Protein AF-A0A5J6YYF5-F1 (afdb_monomer)

Radius of gyration: 32.44 Å; Cα contacts (8 Å, |Δi|>4): 421; chains: 1; bounding box: 69×43×94 Å

Sequence (297 aa):
MDTYSILPNVPNTDYCAGSKLDLTLMYLPGTCFYLGTTKLFCVEGDQETLNPLAPRPIAFRYDEAVKRVGAATLTAEKDYQADYQKDILEAIKPTAKFFPLLWDTLLTGALVAPTQTLKPDLLTLAQKGKDAGTRLGGVFAATAPVYYAQGLTGNAVTLPLRVHTLPALTDVLANPNPPGVWKLEEFKRTFPQQPSPLYERFGYTNLFTAWTRPTVKLLPEAVAAKPLRQMIYMATGNTVSIQIPPVVVPLPAPVLIKEFALGLPYAGLQTHFTWQSVPEGYEVPRVSGVPLIDYPF

pLDDT: mean 71.25, std 13.44, range [36.09, 92.5]

Foldseek 3Di:
DADDDLDDPDPPCPVCPPPDDDPPPFFAFKWFADDVPHTDDIRAPDFAFPDPVFGHTNDGPLVVLVVVLVVVLVVCQVPCVVVVVVVVCVVQPDDPQWDWQDFPCVAPFKTKTFHADLDADPVVQLVVQCVLLVVVDDPSNPCSSVQLCVLVPDDSPDALADPRADVPGPDCPPPPRDPPVVSSLVSLVPDDFADHSSNSSVRWTKMKIKYKDWDKDFDDDDPVCLVSAFSKDWPDDDPPPVPPPPMDGDPGGIGTSVVASRHDIDTHMDMDMHITIGHPPDDDPRDDGDRPDDDDD

Solvent-accessible surface area (backbone atoms only — not comparable to full-atom values): 18002 Å² total; per-residue (Å²): 139,87,76,86,62,99,57,82,91,61,59,75,76,62,62,66,52,96,60,72,92,75,84,72,85,49,71,39,78,19,37,35,39,42,60,88,90,44,76,74,53,67,55,53,37,85,53,71,46,78,30,88,80,25,55,24,29,57,41,67,46,57,68,60,52,54,49,51,54,52,51,52,50,53,49,49,48,64,61,48,47,56,54,51,51,50,53,49,51,62,72,67,48,71,49,102,89,41,64,57,52,57,37,77,30,52,88,80,24,36,32,39,22,80,51,86,60,83,73,55,57,63,68,62,50,52,47,52,15,45,52,48,2,66,74,67,34,77,77,32,48,72,44,30,37,56,62,64,46,60,70,69,81,50,65,86,88,65,68,61,70,48,84,80,51,57,94,95,41,98,55,83,77,52,84,78,60,67,90,60,57,63,59,61,59,53,54,56,72,72,58,72,78,47,68,44,53,53,46,24,62,74,34,24,48,33,29,38,36,36,36,63,42,82,43,79,42,62,65,90,68,60,79,86,51,55,81,80,50,45,45,57,50,72,51,76,68,75,91,69,72,61,84,52,90,53,55,54,69,55,74,64,42,33,29,70,42,71,95,27,56,92,34,63,74,42,72,46,78,42,77,47,73,49,62,36,30,40,54,74,94,55,83,57,85,72,54,69,83,54,63,74,62,83,76,87,125

Mean predicted aligned error: 14.87 Å

Nearest PDB structures (foldseek):
  6ekk-assembly1_A  TM=1.611E-01  e=8.134E+00  Homo sapiens

Secondary structure (DSSP, 8-state):
-----SS--S-TTTTTTTPPP-----EE--EEEEETTEEEEEE--S---S-TTSPPPSEE-HHHHHHHHHHHHHHHHHHHHHHHHHHHHHHT--BTTB--B-BTTTTTS-EEEE---S---HHHHHHHHHHHHHHH-TTHHHHHHHHHHGGGGS-TTS-S----PPTT-S-SSSSSPPTTHHHHHHHHTTS-SS--HHHHTTTEEEEEEEEEEEEEEEPP--GGGGGGG--EEEE--------STTEE--S-EEEE-GGGTT-PEEEEEEEEEEEEEEETTSPPTT--S-BSS----

Structure (mmCIF, N/CA/C/O backbone):
data_AF-A0A5J6YYF5-F1
#
_entry.id   AF-A0A5J6YYF5-F1
#
loop_
_atom_site.group_PDB
_atom_site.id
_atom_site.type_symbol
_atom_site.label_atom_id
_atom_site.label_alt_id
_atom_site.label_comp_id
_atom_site.label_asym_id
_atom_site.label_entity_id
_atom_site.label_seq_id
_atom_site.pdbx_PDB_ins_code
_atom_site.Cartn_x
_atom_site.Cartn_y
_atom_site.Cartn_z
_atom_site.occupancy
_atom_site.B_iso_or_equiv
_atom_site.auth_seq_id
_atom_site.auth_comp_id
_atom_site.auth_asym_id
_atom_site.auth_atom_id
_atom_site.pdbx_PDB_model_num
ATOM 1 N N . MET A 1 1 ? 7.732 9.252 2.682 1.00 44.19 1 MET A N 1
ATOM 2 C CA . MET A 1 1 ? 8.339 9.081 1.343 1.00 44.19 1 MET A CA 1
ATOM 3 C C . MET A 1 1 ? 7.520 9.853 0.298 1.00 44.19 1 MET A C 1
ATOM 5 O O . MET A 1 1 ? 7.421 9.423 -0.844 1.00 44.19 1 MET A O 1
ATOM 9 N N . ASP A 1 2 ? 6.942 11.009 0.660 1.00 43.53 2 ASP A N 1
ATOM 10 C CA . ASP A 1 2 ? 5.734 11.501 -0.035 1.00 43.53 2 ASP A CA 1
ATOM 11 C C . ASP A 1 2 ? 6.011 12.704 -0.950 1.00 43.53 2 ASP A C 1
ATOM 13 O O . ASP A 1 2 ? 5.099 13.284 -1.536 1.00 43.53 2 ASP A O 1
ATOM 17 N N . THR A 1 3 ? 7.280 13.088 -1.094 1.00 50.88 3 THR A N 1
ATOM 18 C CA . THR A 1 3 ? 7.719 14.101 -2.053 1.00 50.88 3 THR A CA 1
ATOM 19 C C . THR A 1 3 ? 8.245 13.423 -3.311 1.00 50.88 3 THR A C 1
ATOM 21 O O . THR A 1 3 ? 9.308 12.800 -3.327 1.00 50.88 3 THR A O 1
ATOM 24 N N . TYR A 1 4 ? 7.474 13.555 -4.386 1.00 53.22 4 TYR A N 1
ATOM 25 C CA . TYR A 1 4 ? 7.827 13.064 -5.710 1.00 53.22 4 TYR A CA 1
ATOM 26 C C . TYR A 1 4 ? 8.584 14.154 -6.475 1.00 53.22 4 TYR A C 1
ATOM 28 O O . TYR A 1 4 ? 8.076 15.260 -6.645 1.00 53.22 4 TYR A O 1
ATOM 36 N N . SER A 1 5 ? 9.801 13.847 -6.921 1.00 54.03 5 SER A N 1
ATOM 37 C CA . SER A 1 5 ? 10.649 14.749 -7.706 1.00 54.03 5 SER A CA 1
ATOM 38 C C . SER A 1 5 ? 11.054 14.080 -9.025 1.00 54.03 5 SER A C 1
ATOM 40 O O . SER A 1 5 ? 10.927 12.863 -9.163 1.00 54.03 5 SER A O 1
ATOM 42 N N . ILE A 1 6 ? 11.533 14.872 -9.992 1.00 54.81 6 ILE A N 1
ATOM 43 C CA . ILE A 1 6 ? 12.101 14.362 -11.256 1.00 54.81 6 ILE A CA 1
ATOM 44 C C . ILE A 1 6 ? 13.338 13.492 -10.979 1.00 54.81 6 ILE A C 1
ATOM 46 O O . ILE A 1 6 ? 13.620 12.555 -11.720 1.00 54.81 6 ILE A O 1
ATOM 50 N N . LEU A 1 7 ? 14.060 13.783 -9.894 1.00 57.09 7 LEU A N 1
ATOM 51 C CA . LEU A 1 7 ? 15.169 12.969 -9.424 1.00 57.09 7 LEU A CA 1
ATOM 52 C C . LEU A 1 7 ? 14.677 11.900 -8.432 1.00 57.09 7 LEU A C 1
ATOM 54 O O . LEU A 1 7 ? 13.783 12.177 -7.619 1.00 57.09 7 LEU A O 1
ATOM 58 N N . PRO A 1 8 ? 15.261 10.689 -8.463 1.00 58.59 8 PRO A N 1
ATOM 59 C CA . PRO A 1 8 ? 14.970 9.659 -7.476 1.00 58.59 8 PRO A CA 1
ATOM 60 C C . PRO A 1 8 ? 15.257 10.179 -6.061 1.00 58.59 8 PRO A C 1
ATOM 62 O O . PRO A 1 8 ? 16.379 10.575 -5.763 1.00 58.59 8 PRO A O 1
ATOM 65 N N . ASN A 1 9 ? 14.260 10.140 -5.175 1.00 64.56 9 ASN A N 1
ATOM 66 C CA . ASN A 1 9 ? 14.443 10.379 -3.737 1.00 64.56 9 ASN A CA 1
ATOM 67 C C . ASN A 1 9 ? 14.830 9.066 -3.036 1.00 64.56 9 ASN A C 1
ATOM 69 O O . ASN A 1 9 ? 14.135 8.606 -2.132 1.00 64.56 9 ASN A O 1
ATOM 73 N N . VAL A 1 10 ? 15.908 8.435 -3.502 1.00 67.31 10 VAL A N 1
ATOM 74 C CA . VAL A 1 10 ? 16.504 7.248 -2.873 1.00 67.31 10 VAL A CA 1
ATOM 75 C C . VAL A 1 10 ? 17.966 7.534 -2.541 1.00 67.31 10 VAL A C 1
ATOM 77 O O . VAL A 1 10 ? 18.588 8.357 -3.220 1.00 67.31 10 VAL A O 1
ATOM 80 N N . PRO A 1 11 ? 18.534 6.895 -1.506 1.00 71.81 11 PRO A N 1
ATOM 81 C CA . PRO A 1 11 ? 19.967 6.960 -1.257 1.00 71.81 11 PRO A CA 1
ATOM 82 C C . PRO A 1 11 ? 20.767 6.616 -2.522 1.00 71.81 11 PRO A C 1
ATOM 84 O O . PRO A 1 11 ? 20.401 5.714 -3.272 1.00 71.81 11 PRO A O 1
ATOM 87 N N . ASN A 1 12 ? 21.896 7.292 -2.752 1.00 69.75 12 ASN A N 1
ATOM 88 C CA . ASN A 1 12 ? 22.761 6.988 -3.903 1.00 69.75 12 ASN A CA 1
ATOM 89 C C . ASN A 1 12 ? 23.268 5.536 -3.900 1.00 69.75 12 ASN A C 1
ATOM 91 O O . ASN A 1 12 ? 23.581 5.005 -4.957 1.00 69.75 12 ASN A O 1
ATOM 95 N N . THR A 1 13 ? 23.356 4.907 -2.725 1.00 74.44 13 THR A N 1
ATOM 96 C CA . THR A 1 13 ? 23.705 3.487 -2.570 1.00 74.44 13 THR A CA 1
ATOM 97 C C . THR A 1 13 ? 22.668 2.555 -3.175 1.00 74.44 13 THR A C 1
ATOM 99 O O . THR A 1 13 ? 23.028 1.476 -3.632 1.00 74.44 13 THR A O 1
ATOM 102 N N . ASP A 1 14 ? 21.410 2.984 -3.191 1.00 71.31 14 ASP A N 1
ATOM 103 C CA . ASP A 1 14 ? 20.263 2.218 -3.675 1.00 71.31 14 ASP A CA 1
ATOM 104 C C . ASP A 1 14 ? 20.055 2.459 -5.173 1.00 71.31 14 ASP A C 1
ATOM 106 O O . ASP A 1 14 ? 19.519 1.623 -5.904 1.00 71.31 14 ASP A O 1
ATOM 110 N N . TYR A 1 15 ? 20.524 3.610 -5.661 1.00 71.00 15 TYR A N 1
ATOM 111 C CA . TYR A 1 15 ? 20.482 3.952 -7.069 1.00 71.00 15 TYR A CA 1
ATOM 112 C C . TYR A 1 15 ? 21.357 2.991 -7.885 1.00 71.00 15 TYR A C 1
ATOM 114 O O . TYR A 1 15 ? 22.584 3.025 -7.821 1.00 71.00 15 TYR A O 1
ATOM 122 N N . CYS A 1 16 ? 20.709 2.139 -8.686 1.00 70.19 16 CYS A N 1
ATOM 123 C CA . CYS A 1 16 ? 21.351 1.061 -9.449 1.00 70.19 16 CYS A CA 1
ATOM 124 C C . CYS A 1 16 ? 22.069 0.009 -8.575 1.00 70.19 16 CYS A C 1
ATOM 126 O O . CYS A 1 16 ? 22.962 -0.688 -9.068 1.00 70.19 16 CYS A O 1
ATOM 128 N N . ALA A 1 17 ? 21.678 -0.144 -7.303 1.00 70.44 17 ALA A N 1
ATOM 129 C CA . ALA A 1 17 ? 22.224 -1.171 -6.417 1.00 70.44 17 ALA A CA 1
ATOM 130 C C . ALA A 1 17 ? 22.149 -2.566 -7.059 1.00 70.44 17 ALA A C 1
ATOM 132 O O . ALA A 1 17 ? 21.140 -2.941 -7.657 1.00 70.44 17 ALA A O 1
ATOM 133 N N . GLY A 1 18 ? 23.252 -3.319 -7.002 1.00 68.44 18 GLY A N 1
ATOM 134 C CA . GLY A 1 18 ? 23.341 -4.677 -7.557 1.00 68.44 18 GLY A CA 1
ATOM 135 C C . GLY A 1 18 ? 23.222 -4.784 -9.087 1.00 68.44 18 GLY A C 1
ATOM 136 O O . GLY A 1 18 ? 23.365 -5.880 -9.633 1.00 68.44 18 GLY A O 1
ATOM 137 N N . SER A 1 19 ? 23.007 -3.674 -9.800 1.00 70.06 19 SER A N 1
ATOM 138 C CA . SER A 1 19 ? 22.828 -3.669 -11.251 1.00 70.06 19 SER A CA 1
ATOM 139 C C . SER A 1 19 ? 24.182 -3.616 -11.952 1.00 70.06 19 SER A C 1
ATOM 141 O O . SER A 1 19 ? 24.967 -2.686 -11.771 1.00 70.06 19 SER A O 1
ATOM 143 N N . LYS A 1 20 ? 24.471 -4.622 -12.780 1.00 75.88 20 LYS A N 1
ATOM 144 C CA . LYS A 1 20 ? 25.635 -4.592 -13.673 1.00 75.88 20 LYS A CA 1
ATOM 145 C C . LYS A 1 20 ? 25.300 -3.767 -14.909 1.00 75.88 20 LYS A C 1
ATOM 147 O O . LYS A 1 20 ? 24.168 -3.801 -15.387 1.00 75.88 20 LYS A O 1
ATOM 152 N N . LEU A 1 21 ? 26.296 -3.061 -15.442 1.00 75.44 21 LEU A N 1
ATOM 153 C CA . LEU A 1 21 ? 26.154 -2.377 -16.722 1.00 75.44 21 LEU A CA 1
ATOM 154 C C . LEU A 1 21 ? 25.787 -3.403 -17.804 1.00 75.44 21 LEU A C 1
ATOM 156 O O . LEU A 1 21 ? 26.548 -4.336 -18.059 1.00 75.44 21 LEU A O 1
ATOM 160 N N . ASP A 1 22 ? 24.629 -3.219 -18.431 1.00 75.62 22 ASP A N 1
ATOM 161 C CA . ASP A 1 22 ? 24.161 -4.049 -19.537 1.00 75.62 22 ASP A CA 1
ATOM 162 C C . ASP A 1 22 ? 24.304 -3.276 -20.853 1.00 75.62 22 ASP A C 1
ATOM 164 O O . ASP A 1 22 ? 23.577 -2.315 -21.119 1.00 75.62 22 ASP A O 1
ATOM 168 N N . LEU A 1 23 ? 25.259 -3.720 -21.672 1.00 81.75 23 LEU A N 1
ATOM 169 C CA . LEU A 1 23 ? 25.605 -3.130 -22.966 1.00 81.75 23 LEU A CA 1
ATOM 170 C C . LEU A 1 23 ? 24.716 -3.616 -24.119 1.00 81.75 23 LEU A C 1
ATOM 172 O O . LEU A 1 23 ? 25.033 -3.363 -25.282 1.00 81.75 23 LEU A O 1
ATOM 176 N N . THR A 1 24 ? 23.616 -4.318 -23.837 1.00 84.44 24 THR A N 1
ATOM 177 C CA . THR A 1 24 ? 22.665 -4.715 -24.878 1.00 84.44 24 THR A CA 1
ATOM 178 C C . THR A 1 24 ? 22.192 -3.483 -25.646 1.00 84.44 24 THR A C 1
ATOM 180 O O . THR A 1 24 ? 21.682 -2.522 -25.065 1.00 84.44 24 THR A O 1
ATOM 183 N N . LEU A 1 25 ? 22.359 -3.517 -26.971 1.00 83.81 25 LEU A N 1
ATOM 184 C CA . LEU A 1 25 ? 21.897 -2.461 -27.864 1.00 83.81 25 LEU A CA 1
ATOM 185 C C . LEU A 1 25 ? 20.364 -2.439 -27.869 1.00 83.81 25 LEU A C 1
ATOM 187 O O . LEU A 1 25 ? 19.715 -3.242 -28.538 1.00 83.81 25 LEU A O 1
ATOM 191 N N . MET A 1 26 ? 19.798 -1.515 -27.098 1.00 87.38 26 MET A N 1
ATOM 192 C CA . MET A 1 26 ? 18.351 -1.390 -26.923 1.00 87.38 26 MET A CA 1
ATOM 193 C C . MET A 1 26 ? 17.669 -0.662 -28.077 1.00 87.38 26 MET A C 1
ATOM 195 O O . MET A 1 26 ? 16.501 -0.921 -28.356 1.00 87.38 26 MET A O 1
ATOM 199 N N . TYR A 1 27 ? 18.378 0.266 -28.716 1.00 85.56 27 TYR A N 1
ATOM 200 C CA . TYR A 1 27 ? 17.784 1.287 -29.567 1.00 85.56 27 TYR A CA 1
ATOM 201 C C . TYR A 1 27 ? 18.697 1.597 -30.751 1.00 85.56 27 TYR A C 1
ATOM 203 O O . TYR A 1 27 ? 19.857 1.969 -30.567 1.00 85.56 27 TYR A O 1
ATOM 211 N N . LEU A 1 28 ? 18.156 1.463 -31.961 1.00 85.69 28 LEU A N 1
ATOM 212 C CA . LEU A 1 28 ? 18.763 1.938 -33.196 1.00 85.69 28 LEU A CA 1
ATOM 213 C C . LEU A 1 28 ? 17.952 3.149 -33.688 1.00 85.69 28 LEU A C 1
ATOM 215 O O . LEU A 1 28 ? 16.785 2.973 -34.053 1.00 85.69 28 LEU A O 1
ATOM 219 N N . PRO A 1 29 ? 18.524 4.370 -33.682 1.00 82.19 29 PRO A N 1
ATOM 220 C CA . PRO A 1 29 ? 17.787 5.573 -34.044 1.00 82.19 29 PRO A CA 1
ATOM 221 C C . PRO A 1 29 ? 17.246 5.503 -35.470 1.00 82.19 29 PRO A C 1
ATOM 223 O O . PRO A 1 29 ? 17.941 5.080 -36.392 1.00 82.19 29 PRO A O 1
ATOM 226 N N . GLY A 1 30 ? 16.015 5.982 -35.637 1.00 81.62 30 GLY A N 1
ATOM 227 C CA . GLY A 1 30 ? 15.511 6.411 -36.932 1.00 81.62 30 GLY A CA 1
ATOM 228 C C . GLY A 1 30 ? 16.181 7.707 -37.360 1.00 81.62 30 GLY A C 1
ATOM 229 O O . GLY A 1 30 ? 16.786 8.418 -36.552 1.00 81.62 30 GLY A O 1
ATOM 230 N N . THR A 1 31 ? 16.062 8.034 -38.639 1.00 82.00 31 THR A N 1
ATOM 231 C CA . THR A 1 31 ? 16.622 9.272 -39.171 1.00 82.00 31 THR A CA 1
ATOM 232 C C . THR A 1 31 ? 15.766 9.850 -40.283 1.00 82.00 31 THR A C 1
ATOM 234 O O . THR A 1 31 ? 15.097 9.115 -41.004 1.00 82.00 31 THR A O 1
ATOM 237 N N . CYS A 1 32 ? 15.788 11.169 -40.440 1.00 80.19 32 CYS A N 1
ATOM 238 C CA . CYS A 1 32 ? 15.110 11.852 -41.532 1.00 80.19 32 CYS A CA 1
ATOM 239 C C . CYS A 1 32 ? 16.106 12.672 -42.351 1.00 80.19 32 CYS A C 1
ATOM 241 O O . CYS A 1 32 ? 17.018 13.307 -41.812 1.00 80.19 32 CYS A O 1
ATOM 243 N N . PHE A 1 33 ? 15.893 12.671 -43.663 1.00 80.31 33 PHE A N 1
ATOM 244 C CA . PHE A 1 33 ? 16.664 13.432 -44.633 1.00 80.31 33 PHE A CA 1
ATOM 245 C C . PHE A 1 33 ? 15.909 14.703 -45.000 1.00 80.31 33 PHE A C 1
ATOM 247 O O . PHE A 1 33 ? 14.714 14.667 -45.315 1.00 80.31 33 PHE A O 1
ATOM 254 N N . TYR A 1 34 ? 16.620 15.824 -44.974 1.00 78.50 34 TYR A N 1
ATOM 255 C CA . TYR A 1 34 ? 16.055 17.140 -45.241 1.00 78.50 34 TYR A CA 1
ATOM 256 C C . TYR A 1 34 ? 16.730 17.797 -46.449 1.00 78.50 34 TYR A C 1
ATOM 258 O O . TYR A 1 34 ? 17.890 17.542 -46.751 1.00 78.50 34 TYR A O 1
ATOM 266 N N . LEU A 1 35 ? 16.010 18.676 -47.139 1.00 75.62 35 LEU A N 1
ATOM 267 C CA . LEU A 1 35 ? 16.574 19.631 -48.090 1.00 75.62 35 LEU A CA 1
ATOM 268 C C . LEU A 1 35 ? 16.187 21.031 -47.616 1.00 75.62 35 LEU A C 1
ATOM 270 O O . LEU A 1 35 ? 15.027 21.438 -47.711 1.00 75.62 35 LEU A O 1
ATOM 274 N N . GLY A 1 36 ? 17.146 21.744 -47.023 1.00 74.00 36 GLY A N 1
ATOM 275 C CA . GLY A 1 36 ? 16.841 22.947 -46.248 1.00 74.00 36 GLY A CA 1
ATOM 276 C C . GLY A 1 36 ? 15.929 22.606 -45.065 1.00 74.00 36 GLY A C 1
ATOM 277 O O . GLY A 1 36 ? 16.265 21.753 -44.250 1.00 74.00 36 GLY A O 1
ATOM 278 N N . THR A 1 37 ? 14.763 23.246 -44.984 1.00 72.31 37 THR A N 1
ATOM 279 C CA . THR A 1 37 ? 13.736 22.981 -43.958 1.00 72.31 37 THR A CA 1
ATOM 280 C C . THR A 1 37 ? 12.695 21.942 -44.385 1.00 72.31 37 THR A C 1
ATOM 282 O O . THR A 1 37 ? 11.827 21.582 -43.592 1.00 72.31 37 THR A O 1
ATOM 285 N N . THR A 1 38 ? 12.758 21.443 -45.625 1.00 77.75 38 THR A N 1
ATOM 286 C CA . THR A 1 38 ? 11.772 20.490 -46.154 1.00 77.75 38 THR A CA 1
ATOM 287 C C . THR A 1 38 ? 12.198 19.060 -45.840 1.00 77.75 38 THR A C 1
ATOM 289 O O . THR A 1 38 ? 13.277 18.631 -46.247 1.00 77.75 38 THR A O 1
ATOM 292 N N . LYS A 1 39 ? 11.347 18.306 -45.132 1.00 79.75 39 LYS A N 1
ATOM 293 C CA . LYS A 1 39 ? 11.548 16.873 -44.871 1.00 79.75 39 LYS A CA 1
ATOM 294 C C . LYS A 1 39 ? 11.283 16.084 -46.152 1.00 79.75 39 LYS A C 1
ATOM 296 O O . LYS A 1 39 ? 10.160 16.108 -46.645 1.00 79.75 39 LYS A O 1
ATOM 301 N N . LEU A 1 40 ? 12.297 15.398 -46.679 1.00 83.25 40 LEU A N 1
ATOM 302 C CA . LEU A 1 40 ? 12.161 14.595 -47.896 1.00 83.25 40 LEU A CA 1
ATOM 303 C C . LEU A 1 40 ? 11.572 13.219 -47.575 1.00 83.25 40 LEU A C 1
ATOM 305 O O . LEU A 1 40 ? 10.497 12.870 -48.048 1.00 83.25 40 LEU A O 1
ATOM 309 N N . PHE A 1 41 ? 12.280 12.446 -46.755 1.00 85.06 41 PHE A N 1
ATOM 310 C CA . PHE A 1 41 ? 11.879 11.106 -46.334 1.00 85.06 41 PHE A CA 1
ATOM 311 C C . PHE A 1 41 ? 12.552 10.741 -45.009 1.00 85.06 41 PHE A C 1
ATOM 313 O O . PHE A 1 41 ? 13.532 11.369 -44.602 1.00 85.06 41 PHE A O 1
ATOM 320 N N . CYS A 1 42 ? 12.027 9.716 -44.341 1.00 84.19 42 CYS A N 1
ATOM 321 C CA . CYS A 1 42 ? 12.598 9.166 -43.118 1.00 84.19 42 CYS A CA 1
ATOM 322 C C . CYS A 1 42 ? 12.886 7.677 -43.291 1.00 84.19 42 CYS A C 1
ATOM 324 O O . CYS A 1 42 ? 12.142 6.963 -43.958 1.00 84.19 42 CYS A O 1
ATOM 326 N N . VAL A 1 43 ? 13.979 7.229 -42.685 1.00 86.00 43 VAL A N 1
ATOM 327 C CA . VAL A 1 43 ? 14.282 5.823 -42.450 1.00 86.00 43 VAL A CA 1
ATOM 328 C C . VAL A 1 43 ? 13.900 5.557 -41.003 1.00 86.00 43 VAL A C 1
ATOM 330 O O . VAL A 1 43 ? 14.604 5.962 -40.076 1.00 86.00 43 VAL A O 1
ATOM 333 N N . GLU A 1 44 ? 12.738 4.945 -40.823 1.00 88.88 44 GLU A N 1
ATOM 334 C CA . GLU A 1 44 ? 12.113 4.748 -39.522 1.00 88.88 44 GLU A CA 1
ATOM 335 C C . GLU A 1 44 ? 11.493 3.352 -39.418 1.00 88.88 44 GLU A C 1
ATOM 337 O O . GLU A 1 44 ? 11.156 2.740 -40.433 1.00 88.88 44 GLU A O 1
ATOM 342 N N . GLY A 1 45 ? 11.400 2.832 -38.195 1.00 87.94 45 GLY A N 1
ATOM 343 C CA . GLY A 1 45 ? 10.732 1.562 -37.915 1.00 87.94 45 GLY A CA 1
ATOM 344 C C . GLY A 1 45 ? 9.263 1.737 -37.527 1.00 87.94 45 GLY A C 1
ATOM 345 O O . GLY A 1 45 ? 8.625 2.757 -37.794 1.00 87.94 45 GLY A O 1
ATOM 346 N N . ASP A 1 46 ? 8.715 0.719 -36.877 1.00 88.88 46 ASP A N 1
ATOM 347 C CA . ASP A 1 46 ? 7.312 0.627 -36.464 1.00 88.88 46 ASP A CA 1
ATOM 348 C C . ASP A 1 46 ? 7.055 1.123 -35.031 1.00 88.88 46 ASP A C 1
ATOM 350 O O . ASP A 1 46 ? 5.955 1.583 -34.721 1.00 88.88 46 ASP A O 1
ATOM 354 N N . GLN A 1 47 ? 8.067 1.077 -34.165 1.00 89.25 47 GLN A N 1
ATOM 355 C CA . GLN A 1 47 ? 7.945 1.451 -32.761 1.00 89.25 47 GLN A CA 1
ATOM 356 C C . GLN A 1 47 ? 7.678 2.953 -32.577 1.00 89.25 47 GLN A C 1
ATOM 358 O O . GLN A 1 47 ? 8.483 3.809 -32.937 1.00 89.25 47 GLN A O 1
ATOM 363 N N . GLU A 1 48 ? 6.567 3.289 -31.929 1.00 87.81 48 GLU A N 1
ATOM 364 C CA . GLU A 1 48 ? 6.219 4.678 -31.624 1.00 87.81 48 GLU A CA 1
ATOM 365 C C . GLU A 1 48 ? 7.097 5.272 -30.514 1.00 87.81 48 GLU A C 1
ATOM 367 O O . GLU A 1 48 ? 7.481 4.586 -29.560 1.00 87.81 48 GLU A O 1
ATOM 372 N N . THR A 1 49 ? 7.363 6.576 -30.625 1.00 84.81 49 THR A N 1
ATOM 373 C CA . THR A 1 49 ? 8.018 7.380 -29.587 1.00 84.81 49 THR A CA 1
ATOM 374 C C . THR A 1 49 ? 7.038 8.427 -29.054 1.00 84.81 49 THR A C 1
ATOM 376 O O . THR A 1 49 ? 6.112 8.838 -29.753 1.00 84.81 49 THR A O 1
ATOM 379 N N . LEU A 1 50 ? 7.233 8.877 -27.815 1.00 83.75 50 LEU A N 1
ATOM 380 C CA . LEU A 1 50 ? 6.431 9.942 -27.207 1.00 83.75 50 LEU A CA 1
ATOM 381 C C . LEU A 1 50 ? 6.815 11.339 -27.729 1.00 83.75 50 LEU A C 1
ATOM 383 O O . LEU A 1 50 ? 6.121 12.308 -27.430 1.00 83.75 50 LEU A O 1
ATOM 387 N N . ASN A 1 51 ? 7.905 11.463 -28.497 1.00 80.94 51 ASN A N 1
ATOM 388 C CA . ASN A 1 51 ? 8.281 12.708 -29.158 1.00 80.94 51 ASN A CA 1
ATOM 389 C C . ASN A 1 51 ? 7.811 12.671 -30.624 1.00 80.94 51 ASN A C 1
ATOM 391 O O . ASN A 1 51 ? 8.458 12.024 -31.445 1.00 80.94 51 ASN A O 1
ATOM 395 N N . PRO A 1 52 ? 6.746 13.402 -30.998 1.00 78.94 52 PRO A N 1
ATOM 396 C CA . PRO A 1 52 ? 6.202 13.351 -32.356 1.00 78.94 52 PRO A CA 1
ATOM 397 C C . PRO A 1 52 ? 7.157 13.912 -33.419 1.00 78.94 52 PRO A C 1
ATOM 399 O O . PRO A 1 52 ? 6.951 13.681 -34.609 1.00 78.94 52 PRO A O 1
ATOM 402 N N . LEU A 1 53 ? 8.186 14.665 -33.015 1.00 77.00 53 LEU A N 1
ATOM 403 C CA . LEU A 1 53 ? 9.205 15.165 -33.930 1.00 77.00 53 LEU A CA 1
ATOM 404 C C . LEU A 1 53 ? 10.280 14.113 -34.213 1.00 77.00 53 LEU A C 1
ATOM 406 O O . LEU A 1 53 ? 10.889 14.173 -35.276 1.00 77.00 53 LEU A O 1
ATOM 410 N N . ALA A 1 54 ? 10.512 13.163 -33.302 1.00 78.25 54 ALA A N 1
ATOM 411 C CA . ALA A 1 54 ? 11.538 12.142 -33.462 1.00 78.25 54 ALA A CA 1
ATOM 412 C C . ALA A 1 54 ? 11.082 11.045 -34.447 1.00 78.25 54 ALA A C 1
ATOM 414 O O . ALA A 1 54 ? 9.982 10.510 -34.291 1.00 78.25 54 ALA A O 1
ATOM 415 N N . PRO A 1 55 ? 11.915 10.673 -35.441 1.00 81.50 55 PRO A N 1
ATOM 416 C CA . PRO A 1 55 ? 11.646 9.525 -36.293 1.00 81.50 55 PRO A CA 1
ATOM 417 C C . PRO A 1 55 ? 11.576 8.263 -35.441 1.00 81.50 55 PRO A C 1
ATOM 419 O O . PRO A 1 55 ? 12.318 8.114 -34.461 1.00 81.50 55 PRO A O 1
ATOM 422 N N . ARG A 1 56 ? 10.703 7.335 -35.831 1.00 87.88 56 ARG A N 1
ATOM 423 C CA . ARG A 1 56 ? 10.575 6.057 -35.125 1.00 87.88 56 ARG A CA 1
ATOM 424 C C . ARG A 1 56 ? 11.888 5.271 -35.222 1.00 87.88 56 ARG A C 1
ATOM 426 O O . ARG A 1 56 ? 12.481 5.231 -36.304 1.00 87.88 56 ARG A O 1
ATOM 433 N N . PRO A 1 57 ? 12.378 4.647 -34.136 1.00 88.44 57 PRO A N 1
ATOM 434 C CA . PRO A 1 57 ? 13.593 3.848 -34.197 1.00 88.44 57 PRO A CA 1
ATOM 435 C C . PRO A 1 57 ? 13.473 2.741 -35.234 1.00 88.44 57 PRO A C 1
ATOM 437 O O . PRO A 1 57 ? 12.442 2.083 -35.317 1.00 88.44 57 PRO A O 1
ATOM 440 N N . ILE A 1 58 ? 14.549 2.515 -35.987 1.00 89.50 58 ILE A N 1
ATOM 441 C CA . ILE A 1 58 ? 14.641 1.404 -36.947 1.00 89.50 58 ILE A CA 1
ATOM 442 C C . ILE A 1 58 ? 14.506 0.070 -36.210 1.00 89.50 58 ILE A C 1
ATOM 444 O O . ILE A 1 58 ? 13.920 -0.875 -36.727 1.00 89.50 58 ILE A O 1
ATOM 448 N N . ALA A 1 59 ? 15.049 -0.004 -34.994 1.00 88.25 59 ALA A N 1
ATOM 449 C CA . ALA A 1 59 ? 14.890 -1.152 -34.121 1.00 88.25 59 ALA A CA 1
ATOM 450 C C . ALA A 1 59 ? 14.839 -0.711 -32.658 1.00 88.25 59 ALA A C 1
ATOM 452 O O . ALA A 1 59 ? 15.675 0.073 -32.201 1.00 88.25 59 ALA A O 1
ATOM 453 N N . PHE A 1 60 ? 13.895 -1.273 -31.910 1.00 91.00 60 PHE A N 1
ATOM 454 C CA . PHE A 1 60 ? 13.829 -1.158 -30.460 1.00 91.00 60 PHE A CA 1
ATOM 455 C C . PHE A 1 60 ? 13.612 -2.542 -29.849 1.00 91.00 60 PHE A C 1
ATOM 457 O O . PHE A 1 60 ? 12.708 -3.274 -30.245 1.00 91.00 60 PHE A O 1
ATOM 464 N N . ARG A 1 61 ? 14.452 -2.920 -28.883 1.00 91.81 61 ARG A N 1
ATOM 465 C CA . ARG A 1 61 ? 14.344 -4.198 -28.164 1.00 91.81 61 ARG A CA 1
ATOM 466 C C . ARG A 1 61 ? 13.281 -4.091 -27.072 1.00 91.81 61 ARG A C 1
ATOM 468 O O . ARG A 1 61 ? 13.604 -4.027 -25.887 1.00 91.81 61 ARG A O 1
ATOM 475 N N . TYR A 1 62 ? 12.021 -4.057 -27.491 1.00 91.62 62 TYR A N 1
ATOM 476 C CA . TYR A 1 62 ? 10.882 -3.858 -26.600 1.00 91.62 62 TYR A CA 1
ATOM 477 C C . TYR A 1 62 ? 10.783 -4.945 -25.518 1.00 91.62 62 TYR A C 1
ATOM 479 O O . TYR A 1 62 ? 10.711 -4.625 -24.333 1.00 91.62 62 TYR A O 1
ATOM 487 N N . ASP A 1 63 ? 10.905 -6.218 -25.900 1.00 92.50 63 ASP A N 1
ATOM 488 C CA . ASP A 1 63 ? 10.843 -7.348 -24.960 1.00 92.50 63 ASP A CA 1
ATOM 489 C C . ASP A 1 63 ? 11.925 -7.274 -23.876 1.00 92.50 63 ASP A C 1
ATOM 491 O O . ASP A 1 63 ? 11.672 -7.546 -22.702 1.00 92.50 63 ASP A O 1
ATOM 495 N N . GLU A 1 64 ? 13.138 -6.851 -24.244 1.00 91.62 64 GLU A N 1
ATOM 496 C CA . GLU A 1 64 ? 14.224 -6.681 -23.277 1.00 91.62 64 GLU A CA 1
ATOM 497 C C . GLU A 1 64 ? 13.947 -5.494 -22.343 1.00 91.62 64 GLU A C 1
ATOM 499 O O . GLU A 1 64 ? 14.279 -5.551 -21.161 1.00 91.62 64 GLU A O 1
ATOM 504 N N . ALA A 1 65 ? 13.285 -4.437 -22.825 1.00 90.00 65 ALA A N 1
ATOM 505 C CA . ALA A 1 65 ? 12.887 -3.313 -21.982 1.00 90.00 65 ALA A CA 1
ATOM 506 C C . ALA A 1 65 ? 11.843 -3.750 -20.943 1.00 90.00 65 ALA A C 1
ATOM 508 O O . ALA A 1 65 ? 12.007 -3.458 -19.757 1.00 90.00 65 ALA A O 1
ATOM 509 N N . VAL A 1 66 ? 10.830 -4.518 -21.358 1.00 91.00 66 VAL A N 1
ATOM 510 C CA . VAL A 1 66 ? 9.830 -5.108 -20.451 1.00 91.00 66 VAL A CA 1
ATOM 511 C C . VAL A 1 66 ? 10.504 -6.006 -19.417 1.00 91.00 66 VAL A C 1
ATOM 513 O O . VAL A 1 66 ? 10.271 -5.863 -18.214 1.00 91.00 66 VAL A O 1
ATOM 516 N N . LYS A 1 67 ? 11.397 -6.891 -19.865 1.00 90.00 67 LYS A N 1
ATOM 517 C CA . LYS A 1 67 ? 12.149 -7.801 -18.997 1.00 90.00 67 LYS A CA 1
ATOM 518 C C . LYS A 1 67 ? 13.007 -7.057 -17.976 1.00 90.00 67 LYS A C 1
ATOM 520 O O . LYS A 1 67 ? 13.042 -7.464 -16.818 1.00 90.00 67 LYS A O 1
ATOM 525 N N . ARG A 1 68 ? 13.663 -5.959 -18.364 1.00 86.88 68 ARG A N 1
ATOM 526 C CA . ARG A 1 68 ? 14.455 -5.118 -17.451 1.00 86.88 68 ARG A CA 1
ATOM 527 C C . ARG A 1 68 ? 13.591 -4.479 -16.368 1.00 86.88 68 ARG A C 1
ATOM 529 O O . ARG A 1 68 ? 13.972 -4.526 -15.202 1.00 86.88 68 ARG A O 1
ATOM 536 N N . VAL A 1 69 ? 12.425 -3.935 -16.727 1.00 85.12 69 VAL A N 1
ATOM 537 C CA . VAL A 1 69 ? 11.481 -3.382 -15.740 1.00 85.12 69 VAL A CA 1
ATOM 538 C C . VAL A 1 69 ? 10.978 -4.479 -14.800 1.00 85.12 69 VAL A C 1
ATOM 540 O O . VAL A 1 69 ? 10.974 -4.285 -13.585 1.00 85.12 69 VAL A O 1
ATOM 543 N N . GLY A 1 70 ? 10.627 -5.655 -15.328 1.00 84.75 70 GLY A N 1
ATOM 544 C CA . GLY A 1 70 ? 10.201 -6.796 -14.514 1.00 84.75 70 GLY A CA 1
ATOM 545 C C . GLY A 1 70 ? 11.291 -7.282 -13.554 1.00 84.75 70 GLY A C 1
ATOM 546 O O . GLY A 1 70 ? 11.025 -7.484 -12.372 1.00 84.75 70 GLY A O 1
ATOM 547 N N . ALA A 1 71 ? 12.533 -7.404 -14.030 1.00 85.12 71 ALA A N 1
ATOM 548 C CA . ALA A 1 71 ? 13.674 -7.802 -13.210 1.00 85.12 71 ALA A CA 1
ATOM 549 C C . ALA A 1 71 ? 13.971 -6.780 -12.103 1.00 85.12 71 ALA A C 1
ATOM 551 O O . ALA A 1 71 ? 14.142 -7.171 -10.953 1.00 85.12 71 ALA A O 1
ATOM 552 N N . ALA A 1 72 ? 13.973 -5.483 -12.427 1.00 80.50 72 ALA A N 1
ATOM 553 C CA . ALA A 1 72 ? 14.150 -4.420 -11.440 1.00 80.50 72 ALA A CA 1
ATOM 554 C C . ALA A 1 72 ? 13.039 -4.441 -10.379 1.00 80.50 72 ALA A C 1
ATOM 556 O O . ALA A 1 72 ? 13.324 -4.323 -9.191 1.00 80.50 72 ALA A O 1
ATOM 557 N N . THR A 1 73 ? 11.789 -4.655 -10.800 1.00 80.38 73 THR A N 1
ATOM 558 C CA . THR A 1 73 ? 10.639 -4.762 -9.889 1.00 80.38 73 THR A CA 1
ATOM 559 C C . THR A 1 73 ? 10.780 -5.958 -8.947 1.00 80.38 73 THR A C 1
ATOM 561 O O . THR A 1 73 ? 10.591 -5.808 -7.745 1.00 80.38 73 THR A O 1
ATOM 564 N N . LEU A 1 74 ? 11.173 -7.125 -9.467 1.00 81.00 74 LEU A N 1
ATOM 565 C CA . LEU A 1 74 ? 11.377 -8.337 -8.668 1.00 81.00 74 LEU A CA 1
ATOM 566 C C . LEU A 1 74 ? 12.531 -8.188 -7.668 1.00 81.00 74 LEU A C 1
ATOM 568 O O . LEU A 1 74 ? 12.438 -8.670 -6.542 1.00 81.00 74 LEU A O 1
ATOM 572 N N . THR A 1 75 ? 13.630 -7.554 -8.076 1.00 80.50 75 THR A N 1
ATOM 573 C CA . THR A 1 75 ? 14.756 -7.271 -7.178 1.00 80.50 75 THR A CA 1
ATOM 574 C C . THR A 1 75 ? 14.334 -6.300 -6.082 1.00 80.50 75 THR A C 1
ATOM 576 O O . THR A 1 75 ? 14.548 -6.590 -4.911 1.00 80.50 75 THR A O 1
ATOM 579 N N . ALA A 1 76 ? 13.651 -5.208 -6.442 1.00 77.56 76 ALA A N 1
ATOM 580 C CA . ALA A 1 76 ? 13.119 -4.258 -5.471 1.00 77.56 76 ALA A CA 1
ATOM 581 C C . ALA A 1 76 ? 12.156 -4.934 -4.483 1.00 77.56 76 ALA A C 1
ATOM 583 O O . ALA A 1 76 ? 12.242 -4.687 -3.286 1.00 77.56 76 ALA A O 1
ATOM 584 N N . GLU A 1 77 ? 11.274 -5.820 -4.953 1.00 79.25 77 GLU A N 1
ATOM 585 C CA . GLU A 1 77 ? 10.419 -6.609 -4.067 1.00 79.25 77 GLU A CA 1
ATOM 586 C C . GLU A 1 77 ? 11.264 -7.441 -3.098 1.00 79.25 77 GLU A C 1
ATOM 588 O O . GLU A 1 77 ? 11.068 -7.346 -1.896 1.00 79.25 77 GLU A O 1
ATOM 593 N N . LYS A 1 78 ? 12.244 -8.210 -3.578 1.00 80.06 78 LYS A N 1
ATOM 594 C CA . LYS A 1 78 ? 13.070 -9.063 -2.709 1.00 80.06 78 LYS A CA 1
ATOM 595 C C . LYS A 1 78 ? 13.851 -8.279 -1.659 1.00 80.06 78 LYS A C 1
ATOM 597 O O . LYS A 1 78 ? 13.861 -8.686 -0.498 1.00 80.06 78 LYS A O 1
ATOM 602 N N . ASP A 1 79 ? 14.484 -7.187 -2.066 1.00 79.81 79 ASP A N 1
ATOM 603 C CA . ASP A 1 79 ? 15.381 -6.425 -1.202 1.00 79.81 79 ASP A CA 1
ATOM 604 C C . ASP A 1 79 ? 14.579 -5.606 -0.182 1.00 79.81 79 ASP A C 1
ATOM 606 O O . ASP A 1 79 ? 14.801 -5.711 1.025 1.00 79.81 79 ASP A O 1
ATOM 610 N N . TYR A 1 80 ? 13.561 -4.873 -0.644 1.00 79.50 80 TYR A N 1
ATOM 611 C CA . TYR A 1 80 ? 12.772 -4.001 0.226 1.00 79.50 80 TYR A CA 1
ATOM 612 C C . TYR A 1 80 ? 11.679 -4.733 1.004 1.00 79.50 80 TYR A C 1
ATOM 614 O O . TYR A 1 80 ? 11.140 -4.167 1.953 1.00 79.50 80 TYR A O 1
ATOM 622 N N . GLN A 1 81 ? 11.340 -5.983 0.670 1.00 80.69 81 GLN A N 1
ATOM 623 C CA . GLN A 1 81 ? 10.385 -6.749 1.473 1.00 80.69 81 GLN A CA 1
ATOM 624 C C . GLN A 1 81 ? 10.928 -7.010 2.880 1.00 80.69 81 GLN A C 1
ATOM 626 O O . GLN A 1 81 ? 10.163 -6.949 3.841 1.00 80.69 81 GLN A O 1
ATOM 631 N N . ALA A 1 82 ? 12.228 -7.277 3.022 1.00 81.38 82 ALA A N 1
ATOM 632 C CA . ALA A 1 82 ? 12.847 -7.475 4.331 1.00 81.38 82 ALA A CA 1
ATOM 633 C C . ALA A 1 82 ? 12.792 -6.192 5.174 1.00 81.38 82 ALA A C 1
ATOM 635 O O . ALA A 1 82 ? 12.373 -6.235 6.333 1.00 81.38 82 ALA A O 1
ATOM 636 N N . ASP A 1 83 ? 13.136 -5.054 4.570 1.00 82.88 83 ASP A N 1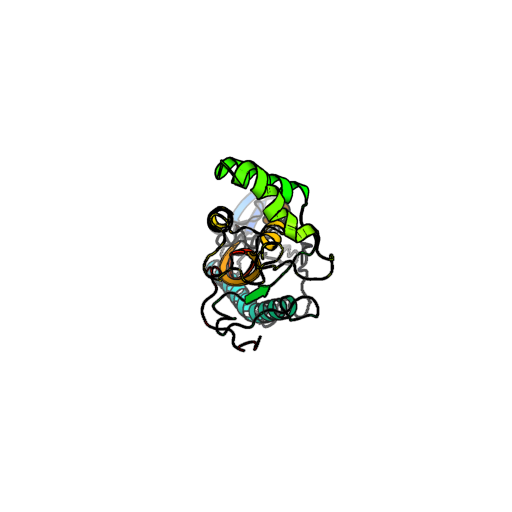
ATOM 637 C CA . ASP A 1 83 ? 13.052 -3.743 5.217 1.00 82.88 83 ASP A CA 1
ATOM 638 C C . ASP A 1 83 ? 11.607 -3.387 5.578 1.00 82.88 83 ASP A C 1
ATOM 640 O O . ASP A 1 83 ? 11.332 -2.979 6.702 1.00 82.88 83 ASP A O 1
ATOM 644 N N . TYR A 1 84 ? 10.654 -3.660 4.686 1.00 82.31 84 TYR A N 1
ATOM 645 C CA . TYR A 1 84 ? 9.233 -3.472 4.956 1.00 82.31 84 TYR A CA 1
ATOM 646 C C . TYR A 1 84 ? 8.755 -4.303 6.154 1.00 82.31 84 TYR A C 1
ATOM 648 O O . TYR A 1 84 ? 8.056 -3.790 7.029 1.00 82.31 84 TYR A O 1
ATOM 656 N N . GLN A 1 85 ? 9.141 -5.581 6.234 1.00 80.69 85 GLN A N 1
ATOM 657 C CA . GLN A 1 85 ? 8.808 -6.420 7.389 1.00 80.69 85 GLN A CA 1
ATOM 658 C C . GLN A 1 85 ? 9.455 -5.898 8.673 1.00 80.69 85 GLN A C 1
ATOM 660 O O . GLN A 1 85 ? 8.817 -5.901 9.725 1.00 80.69 85 GLN A O 1
ATOM 665 N N . LYS A 1 86 ? 10.691 -5.402 8.600 1.00 82.75 86 LYS A N 1
ATOM 666 C CA . LYS A 1 86 ? 11.370 -4.778 9.737 1.00 82.75 86 LYS A CA 1
ATOM 667 C C . LYS A 1 86 ? 10.644 -3.516 10.211 1.00 82.75 86 LYS A C 1
ATOM 669 O O . LYS A 1 86 ? 10.435 -3.367 11.413 1.00 82.75 86 LYS A O 1
ATOM 674 N N . ASP A 1 87 ? 10.209 -2.661 9.291 1.00 84.00 87 ASP A N 1
ATOM 675 C CA . ASP A 1 87 ? 9.439 -1.455 9.600 1.00 84.00 87 ASP A CA 1
ATOM 676 C C . ASP A 1 87 ? 8.092 -1.796 10.246 1.00 84.00 87 ASP A C 1
ATOM 678 O O . ASP A 1 87 ? 7.689 -1.156 11.219 1.00 84.00 87 ASP A O 1
ATOM 682 N N . ILE A 1 88 ? 7.412 -2.843 9.762 1.00 81.88 88 ILE A N 1
ATOM 683 C CA . ILE A 1 88 ? 6.191 -3.355 10.397 1.00 81.88 88 ILE A CA 1
ATOM 684 C C . ILE A 1 88 ? 6.484 -3.809 11.823 1.00 81.88 88 ILE A C 1
ATOM 686 O O . ILE A 1 88 ? 5.766 -3.402 12.734 1.00 81.88 88 ILE A O 1
ATOM 690 N N . LEU A 1 89 ? 7.510 -4.644 12.019 1.00 78.75 89 LEU A N 1
ATOM 691 C CA . LEU A 1 89 ? 7.879 -5.183 13.329 1.00 78.75 89 LEU A CA 1
ATOM 692 C C . LEU A 1 89 ? 8.233 -4.072 14.322 1.00 78.75 89 LEU A C 1
ATOM 694 O O . LEU A 1 89 ? 7.829 -4.147 15.481 1.00 78.75 89 LEU A O 1
ATOM 698 N N . GLU A 1 90 ? 8.934 -3.029 13.879 1.00 83.56 90 GLU A N 1
ATOM 699 C CA . GLU A 1 90 ? 9.228 -1.870 14.723 1.00 83.56 90 GLU A CA 1
ATOM 700 C C . GLU A 1 90 ? 7.956 -1.060 15.029 1.00 83.56 90 GLU A C 1
ATOM 702 O O . GLU A 1 90 ? 7.778 -0.612 16.160 1.00 83.56 90 GLU A O 1
ATOM 707 N N . ALA A 1 91 ? 7.027 -0.931 14.075 1.00 81.50 91 ALA A N 1
ATOM 708 C CA . ALA A 1 91 ? 5.759 -0.229 14.281 1.00 81.50 91 ALA A CA 1
ATOM 709 C C . ALA A 1 91 ? 4.805 -0.951 15.254 1.00 81.50 91 ALA A C 1
ATOM 711 O O . ALA A 1 91 ? 4.078 -0.290 15.996 1.00 81.50 91 ALA A O 1
ATOM 712 N N . ILE A 1 92 ? 4.796 -2.289 15.268 1.00 77.25 92 ILE A N 1
ATOM 713 C CA . ILE A 1 92 ? 3.955 -3.114 16.165 1.00 77.25 92 ILE A CA 1
ATOM 714 C C . ILE A 1 92 ? 4.687 -3.559 17.435 1.00 77.25 92 ILE A C 1
ATOM 716 O O . ILE A 1 92 ? 4.188 -4.395 18.191 1.00 77.25 92 ILE A O 1
ATOM 720 N N . LYS A 1 93 ? 5.883 -3.031 17.673 1.00 78.06 93 LYS A N 1
ATOM 721 C CA . LYS A 1 93 ? 6.696 -3.385 18.828 1.00 78.06 93 LYS A CA 1
ATOM 722 C C . LYS A 1 93 ? 5.975 -3.043 20.137 1.00 78.06 93 LYS A C 1
ATOM 724 O O . LYS A 1 93 ? 5.398 -1.957 20.250 1.00 78.06 93 LYS A O 1
ATOM 729 N N . PRO A 1 94 ? 6.033 -3.921 21.156 1.00 75.75 94 PRO A N 1
ATOM 730 C CA . PRO A 1 94 ? 5.455 -3.622 22.456 1.00 75.75 94 PRO A CA 1
ATOM 731 C C . PRO A 1 94 ? 6.048 -2.346 23.074 1.00 75.75 94 PRO A C 1
ATOM 733 O O . PRO A 1 94 ? 7.259 -2.126 23.062 1.00 75.75 94 PRO A O 1
ATOM 736 N N . THR A 1 95 ? 5.192 -1.521 23.668 1.00 76.06 95 THR A N 1
ATOM 737 C CA . THR A 1 95 ? 5.543 -0.325 24.442 1.00 76.06 95 THR A CA 1
ATOM 738 C C . THR A 1 95 ? 4.775 -0.319 25.764 1.00 76.06 95 THR A C 1
ATOM 740 O O . THR A 1 95 ? 3.838 -1.091 25.955 1.00 76.06 95 THR A O 1
ATOM 743 N N . ALA A 1 96 ? 5.089 0.618 26.664 1.00 71.00 96 ALA A N 1
ATOM 744 C CA . ALA A 1 96 ? 4.335 0.795 27.911 1.00 71.00 96 ALA A CA 1
ATOM 745 C C . ALA A 1 96 ? 2.827 1.072 27.704 1.00 71.00 96 ALA A C 1
ATOM 747 O O . ALA A 1 96 ? 2.047 0.936 28.640 1.00 71.00 96 ALA A O 1
ATOM 748 N N . LYS A 1 97 ? 2.415 1.490 26.498 1.00 66.62 97 LYS A N 1
ATOM 749 C CA . LYS A 1 97 ? 1.018 1.804 26.151 1.00 66.62 97 LYS A CA 1
ATOM 750 C C . LYS A 1 97 ? 0.397 0.822 25.155 1.00 66.62 97 LYS A C 1
ATOM 752 O O . LYS A 1 97 ? -0.786 0.946 24.857 1.00 66.62 97 LYS A O 1
ATOM 757 N N . PHE A 1 98 ? 1.181 -0.106 24.613 1.00 70.44 98 PHE A N 1
ATOM 758 C CA . PHE A 1 98 ? 0.747 -1.028 23.571 1.00 70.44 98 PHE A CA 1
ATOM 759 C C . PHE A 1 98 ? 1.412 -2.378 23.796 1.00 70.44 98 PHE A C 1
ATOM 761 O O . PHE A 1 98 ? 2.616 -2.507 23.605 1.00 70.44 98 PHE A O 1
ATOM 768 N N . PHE A 1 99 ? 0.641 -3.375 24.214 1.00 73.44 99 PHE A N 1
ATOM 769 C CA . PHE A 1 99 ? 1.166 -4.704 24.503 1.00 73.44 99 PHE A CA 1
ATOM 770 C C . PHE A 1 99 ? 0.380 -5.740 23.695 1.00 73.44 99 PHE A C 1
ATOM 772 O O . PHE A 1 99 ? -0.697 -6.162 24.123 1.00 73.44 99 PHE A O 1
ATOM 779 N N . PRO A 1 100 ? 0.845 -6.077 22.480 1.00 73.94 100 PRO A N 1
ATOM 780 C CA . PRO A 1 100 ? 0.163 -7.049 21.650 1.00 73.94 100 PRO A CA 1
ATOM 781 C C . PRO A 1 100 ? 0.322 -8.451 22.231 1.00 73.94 100 PRO A C 1
ATOM 783 O O . PRO A 1 100 ? 1.407 -8.847 22.655 1.00 73.94 100 PRO A O 1
ATOM 786 N N . LEU A 1 101 ? -0.767 -9.213 22.211 1.00 69.62 101 LEU A N 1
ATOM 787 C CA . LEU A 1 101 ? -0.730 -10.646 22.442 1.00 69.62 101 LEU A CA 1
ATOM 788 C C . LEU A 1 101 ? -0.031 -11.285 21.243 1.00 69.62 101 LEU A C 1
ATOM 790 O O . LEU A 1 101 ? -0.419 -11.064 20.092 1.00 69.62 101 LEU A O 1
ATOM 794 N N . LEU A 1 102 ? 1.007 -12.070 21.513 1.00 63.66 102 LEU A N 1
ATOM 795 C CA . LEU A 1 102 ? 1.682 -12.848 20.485 1.00 63.66 102 LEU A CA 1
ATOM 796 C C . LEU A 1 102 ? 0.913 -14.158 20.293 1.00 63.66 102 LEU A C 1
ATOM 798 O O . LEU A 1 102 ? 0.864 -14.999 21.192 1.00 63.66 102 LEU A O 1
ATOM 802 N N . TRP A 1 103 ? 0.293 -14.302 19.127 1.00 63.41 103 TRP A N 1
ATOM 803 C CA . TRP A 1 103 ? -0.389 -15.526 18.708 1.00 63.41 103 TRP A CA 1
ATOM 804 C C . TRP A 1 103 ? 0.585 -16.409 17.927 1.00 63.41 103 TRP A C 1
ATOM 806 O O . TRP A 1 103 ? 1.472 -15.900 17.237 1.00 63.41 103 TRP A O 1
ATOM 816 N N . ASP A 1 104 ? 0.414 -17.725 18.006 1.00 61.34 104 ASP A N 1
ATOM 817 C CA . ASP A 1 104 ? 1.177 -18.705 17.219 1.00 61.34 104 ASP A CA 1
ATOM 818 C C . ASP A 1 104 ? 1.038 -18.492 15.699 1.00 61.34 104 ASP A C 1
ATOM 820 O O . ASP A 1 104 ? 1.936 -18.831 14.927 1.00 61.34 104 ASP A O 1
ATOM 824 N N . THR A 1 105 ? -0.032 -17.823 15.267 1.00 59.56 105 THR A N 1
ATOM 825 C CA . THR A 1 105 ? -0.262 -17.407 13.881 1.00 59.56 105 THR A CA 1
ATOM 826 C C . THR A 1 105 ? 0.233 -15.993 13.551 1.00 59.56 105 THR A C 1
ATOM 828 O O . THR A 1 105 ? -0.276 -15.401 12.611 1.00 59.56 105 THR A O 1
ATOM 831 N N . LEU A 1 106 ? 1.183 -15.386 14.272 1.00 57.75 106 LEU A N 1
ATOM 832 C CA . LEU A 1 106 ? 1.570 -13.969 14.068 1.00 57.75 106 LEU A CA 1
ATOM 833 C C . LEU A 1 106 ? 1.892 -13.585 12.603 1.00 57.75 106 LEU A C 1
ATOM 835 O O . LEU A 1 106 ? 1.669 -12.449 12.195 1.00 57.75 106 LEU A O 1
ATOM 839 N N . LEU A 1 107 ? 2.421 -14.528 11.814 1.00 52.28 107 LEU A N 1
ATOM 840 C CA . LEU A 1 107 ? 2.820 -14.322 10.414 1.00 52.28 107 LEU A CA 1
ATOM 841 C C . LEU A 1 107 ? 1.751 -14.745 9.388 1.00 52.28 107 LEU A C 1
ATOM 843 O O . LEU A 1 107 ? 1.875 -14.429 8.206 1.00 52.28 107 LEU A O 1
ATOM 847 N N . THR A 1 108 ? 0.713 -15.464 9.818 1.00 54.50 108 THR A N 1
ATOM 848 C CA . THR A 1 108 ? -0.359 -16.011 8.959 1.00 54.50 108 THR A CA 1
ATOM 849 C C . THR A 1 108 ? -1.765 -15.574 9.384 1.00 54.50 108 THR A C 1
ATOM 851 O O . THR A 1 108 ? -2.730 -15.811 8.660 1.00 54.50 108 THR A O 1
ATOM 854 N N . GLY A 1 109 ? -1.885 -14.913 10.532 1.00 58.47 109 GLY A N 1
ATOM 855 C CA . GLY A 1 109 ? -3.113 -14.487 11.190 1.00 58.47 109 GLY A CA 1
ATOM 856 C C . GLY A 1 109 ? -2.984 -13.076 11.765 1.00 58.47 109 GLY A C 1
ATOM 857 O O . GLY A 1 109 ? -2.061 -12.332 11.432 1.00 58.47 109 GLY A O 1
ATOM 858 N N . ALA A 1 110 ? -3.952 -12.670 12.585 1.00 62.72 110 ALA A N 1
ATOM 859 C CA . ALA A 1 110 ? -3.988 -11.323 13.142 1.00 62.72 110 ALA A CA 1
ATOM 860 C C . ALA A 1 110 ? -3.213 -11.215 14.469 1.00 62.72 110 ALA A C 1
ATOM 862 O O . ALA A 1 110 ? -3.471 -11.960 15.411 1.00 62.72 110 ALA A O 1
ATOM 863 N N . LEU A 1 111 ? -2.313 -10.234 14.572 1.00 71.44 111 LEU A N 1
ATOM 864 C CA . LEU A 1 111 ? -1.792 -9.739 15.849 1.00 71.44 111 LEU A CA 1
ATOM 865 C C . LEU A 1 111 ? -2.904 -8.979 16.561 1.00 71.44 111 LEU A C 1
ATOM 867 O O . LEU A 1 111 ? -3.499 -8.092 15.953 1.00 71.44 111 LEU A O 1
ATOM 871 N N . VAL A 1 112 ? -3.152 -9.288 17.835 1.00 70.31 112 VAL A N 1
ATOM 872 C CA . VAL A 1 112 ? -4.242 -8.692 18.617 1.00 70.31 112 VAL A CA 1
ATOM 873 C C . VAL A 1 112 ? -3.686 -7.928 19.806 1.00 70.31 112 VAL A C 1
ATOM 875 O O . VAL A 1 112 ? -2.924 -8.488 20.585 1.00 70.31 112 VAL A O 1
ATOM 878 N N . ALA A 1 113 ? -4.098 -6.679 20.000 1.00 70.69 113 ALA A N 1
ATOM 879 C CA . ALA A 1 113 ? -3.780 -5.940 21.222 1.00 70.69 113 ALA A CA 1
ATOM 880 C C . ALA A 1 113 ? -5.048 -5.319 21.809 1.00 70.69 113 ALA A C 1
ATOM 882 O O . ALA A 1 113 ? -5.751 -4.621 21.078 1.00 70.69 113 ALA A O 1
ATOM 883 N N . PRO A 1 114 ? -5.361 -5.514 23.099 1.00 68.81 114 PRO A N 1
ATOM 884 C CA . PRO A 1 114 ? -6.444 -4.773 23.721 1.00 68.81 114 PRO A CA 1
ATOM 885 C C . PRO A 1 114 ? -6.079 -3.289 23.769 1.00 68.81 114 PRO A C 1
ATOM 887 O O . PRO A 1 114 ? -5.016 -2.903 24.253 1.00 68.81 114 PRO A O 1
ATOM 890 N N . THR A 1 115 ? -6.973 -2.444 23.275 1.00 67.94 115 THR A N 1
ATOM 891 C CA . THR A 1 115 ? -6.823 -0.991 23.333 1.00 67.94 115 THR A CA 1
ATOM 892 C C . THR A 1 115 ? -8.061 -0.399 23.945 1.00 67.94 115 THR A C 1
ATOM 894 O O . THR A 1 115 ? -9.113 -0.388 23.318 1.00 67.94 115 THR A O 1
ATOM 897 N N . GLN A 1 116 ? -7.932 0.082 25.173 1.00 61.62 116 GLN A N 1
ATOM 898 C CA . GLN A 1 116 ? -9.043 0.681 25.892 1.00 61.62 116 GLN A CA 1
ATOM 899 C C . GLN A 1 116 ? -8.990 2.205 25.798 1.00 61.62 116 GLN A C 1
ATOM 901 O O . GLN A 1 116 ? -7.943 2.826 25.997 1.00 61.62 116 GLN A O 1
ATOM 906 N N . THR A 1 117 ? -10.136 2.819 25.529 1.00 58.62 117 THR A N 1
ATOM 907 C CA . THR A 1 117 ? -10.331 4.264 25.553 1.00 58.62 117 THR A CA 1
ATOM 908 C C . THR A 1 117 ? -11.007 4.662 26.859 1.00 58.62 117 THR A C 1
ATOM 910 O O . THR A 1 117 ? -12.188 4.419 27.088 1.00 58.62 117 THR A O 1
ATOM 913 N N . LEU A 1 118 ? -10.277 5.378 27.715 1.00 53.75 118 LEU A N 1
ATOM 914 C CA . LEU A 1 118 ? -10.762 5.766 29.048 1.00 53.75 118 LEU A CA 1
ATOM 915 C C . LEU A 1 118 ? -11.885 6.827 29.035 1.00 53.75 118 LEU A C 1
ATOM 917 O O . LEU A 1 118 ? -12.526 7.057 30.063 1.00 53.75 118 LEU A O 1
ATOM 921 N N . LYS A 1 119 ? -12.147 7.478 27.892 1.00 61.97 119 LYS A N 1
ATOM 922 C CA . LYS A 1 119 ? -13.110 8.586 27.766 1.00 61.97 119 LYS A CA 1
ATOM 923 C C . LYS A 1 119 ? -14.275 8.222 26.833 1.00 61.97 119 LYS A C 1
ATOM 925 O O . LYS A 1 119 ? -14.137 8.385 25.622 1.00 61.97 119 LYS A O 1
ATOM 930 N N . PRO A 1 120 ? -15.413 7.740 27.363 1.00 62.22 120 PRO A N 1
ATOM 931 C CA . PRO A 1 120 ? -16.595 7.481 26.551 1.00 62.22 120 PRO A CA 1
ATOM 932 C C . PRO A 1 120 ? -17.297 8.784 26.150 1.00 62.22 120 PRO A C 1
ATOM 934 O O . PRO A 1 120 ? -17.308 9.761 26.901 1.00 62.22 120 PRO A O 1
ATOM 937 N N . ASP A 1 121 ? -17.952 8.761 24.993 1.00 71.25 121 ASP A N 1
ATOM 938 C CA . ASP A 1 121 ? -18.939 9.772 24.6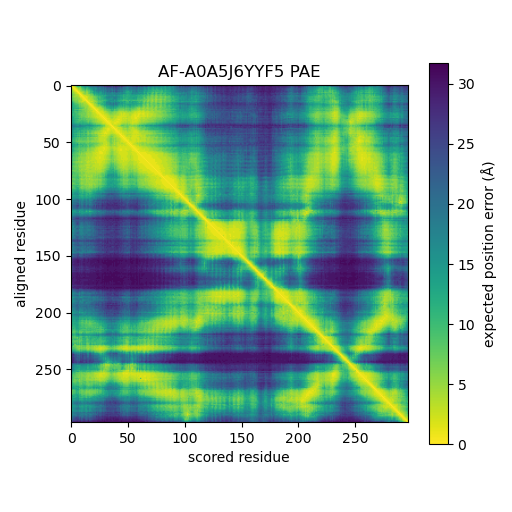24 1.00 71.25 121 ASP A CA 1
ATOM 939 C C . ASP A 1 121 ? -20.213 9.578 25.465 1.00 71.25 121 ASP A C 1
ATOM 941 O O . ASP A 1 121 ? -21.011 8.663 25.239 1.00 71.25 121 ASP A O 1
ATOM 945 N N . LEU A 1 122 ? -20.381 10.444 26.467 1.00 74.31 122 LEU A N 1
ATOM 946 C CA . LEU A 1 122 ? -21.479 10.384 27.433 1.00 74.31 122 LEU A CA 1
ATOM 947 C C . LEU A 1 122 ? -22.853 10.610 26.790 1.00 74.31 122 LEU A C 1
ATOM 949 O O . LEU A 1 122 ? -23.839 10.029 27.249 1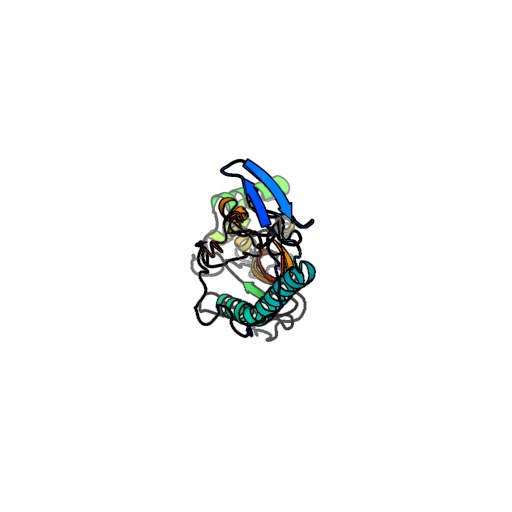.00 74.31 122 LEU A O 1
ATOM 953 N N . LEU A 1 123 ? -22.931 11.425 25.733 1.00 77.81 123 LEU A N 1
ATOM 954 C CA . LEU A 1 123 ? -24.192 11.701 25.043 1.00 77.81 123 LEU A CA 1
ATOM 955 C C . LEU A 1 123 ? -24.659 10.461 24.288 1.00 77.81 123 LEU A C 1
ATOM 957 O O . LEU A 1 123 ? -25.812 10.044 24.421 1.00 77.81 123 LEU A O 1
ATOM 961 N N . THR A 1 124 ? -23.744 9.822 23.561 1.00 76.75 124 THR A N 1
ATOM 962 C CA . THR A 1 124 ? -24.060 8.597 22.823 1.00 76.75 124 THR A CA 1
ATOM 963 C C . THR A 1 124 ? -24.348 7.427 23.771 1.00 76.75 124 THR A C 1
ATOM 965 O O . THR A 1 124 ? -25.245 6.631 23.490 1.00 76.75 124 THR A O 1
ATOM 968 N N . LEU A 1 125 ? -23.691 7.352 24.937 1.00 76.94 125 LEU A N 1
ATOM 969 C CA . LEU A 1 125 ? -24.016 6.364 25.977 1.00 76.94 125 LEU A CA 1
ATOM 970 C C . LEU A 1 125 ? -25.443 6.524 26.503 1.00 76.94 125 LEU A C 1
ATOM 972 O O . LEU A 1 125 ? -26.207 5.556 26.522 1.00 76.94 125 LEU A O 1
ATOM 976 N N . ALA A 1 126 ? -25.820 7.745 26.883 1.00 79.31 126 ALA A N 1
ATOM 977 C CA . ALA A 1 126 ? -27.168 8.037 27.354 1.00 79.31 126 ALA A CA 1
ATOM 978 C C . ALA A 1 126 ? -28.219 7.730 26.276 1.00 79.31 126 ALA A C 1
ATOM 980 O O . ALA A 1 126 ? -29.272 7.162 26.577 1.00 79.31 126 ALA A O 1
ATOM 981 N N . GLN A 1 127 ? -27.921 8.052 25.013 1.00 86.19 127 GLN A N 1
ATOM 982 C CA . GLN A 1 127 ? -28.805 7.751 23.893 1.00 86.19 127 GLN A CA 1
ATOM 983 C C . GLN A 1 127 ? -28.972 6.243 23.690 1.00 86.19 127 GLN A C 1
ATOM 985 O O . GLN A 1 127 ? -30.097 5.769 23.576 1.00 86.19 127 GLN A O 1
ATOM 990 N N . LYS A 1 128 ? -27.889 5.459 23.728 1.00 84.06 128 LYS A N 1
ATOM 991 C CA . LYS A 1 128 ? -27.971 3.998 23.575 1.00 84.06 128 LYS A CA 1
ATOM 992 C C . LYS A 1 128 ? -28.728 3.323 24.713 1.00 84.06 128 LYS A C 1
ATOM 994 O O . LYS A 1 128 ? -29.458 2.365 24.466 1.00 84.06 128 LYS A O 1
ATOM 999 N N . GLY A 1 129 ? -28.633 3.853 25.931 1.00 84.38 129 GLY A N 1
ATOM 1000 C CA . GLY A 1 129 ? -29.469 3.392 27.036 1.00 84.38 129 GLY A CA 1
ATOM 1001 C C . GLY A 1 129 ? -30.960 3.675 26.828 1.00 84.38 129 GLY A C 1
ATOM 1002 O O . GLY A 1 129 ? -31.795 2.826 27.141 1.00 84.38 129 GLY A O 1
ATOM 1003 N N . LYS A 1 130 ? -31.311 4.824 26.234 1.00 87.56 130 LYS A N 1
ATOM 1004 C CA . LYS A 1 130 ? -32.696 5.130 25.833 1.00 87.56 130 LYS A CA 1
ATOM 1005 C C . LYS A 1 130 ? -33.176 4.249 24.681 1.00 87.56 130 LYS A C 1
ATOM 1007 O O . LYS A 1 130 ? -34.313 3.781 24.726 1.00 87.56 130 LYS A O 1
ATOM 1012 N N . ASP A 1 131 ? -32.325 3.990 23.688 1.00 89.81 131 ASP A N 1
ATOM 1013 C CA . ASP A 1 131 ? -32.633 3.089 22.571 1.00 89.81 131 ASP A CA 1
ATOM 1014 C C . ASP A 1 131 ? -32.968 1.683 23.101 1.00 89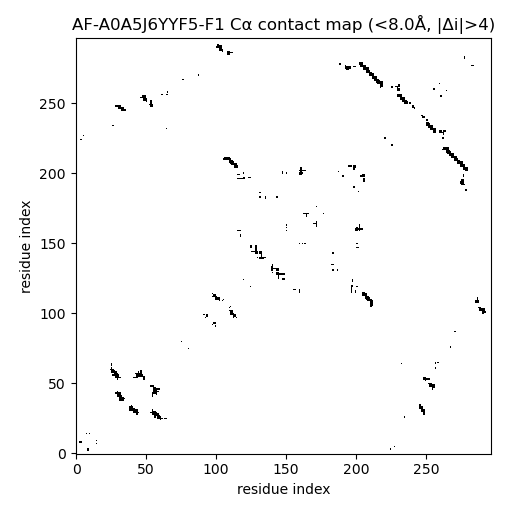.81 131 ASP A C 1
ATOM 1016 O O . ASP A 1 131 ? -33.972 1.088 22.705 1.00 89.81 131 ASP A O 1
ATOM 1020 N N . ALA A 1 132 ? -32.170 1.179 24.050 1.00 86.12 132 ALA A N 1
ATOM 1021 C CA . ALA A 1 132 ? -32.409 -0.100 24.714 1.00 86.12 132 ALA A CA 1
ATOM 1022 C C . ALA A 1 132 ? -33.745 -0.118 25.464 1.00 86.12 132 ALA A C 1
ATOM 1024 O O . ALA A 1 132 ? -34.541 -1.039 25.286 1.00 86.12 132 ALA A O 1
ATOM 1025 N N . GLY A 1 133 ? -34.026 0.921 26.257 1.00 86.31 133 GLY A N 1
ATOM 1026 C CA . GLY A 1 133 ? -35.286 1.028 26.990 1.00 86.31 133 GLY A CA 1
ATOM 1027 C C . GLY A 1 133 ? -36.502 1.087 26.065 1.00 86.31 133 GLY A C 1
ATOM 1028 O O . GLY A 1 133 ? -37.500 0.412 26.310 1.00 86.31 133 GLY A O 1
ATOM 1029 N N . THR A 1 134 ? -36.393 1.828 24.962 1.00 90.69 134 THR A N 1
ATOM 1030 C CA . THR A 1 134 ? -37.449 1.943 23.945 1.00 90.69 134 THR A CA 1
ATOM 1031 C C . THR A 1 134 ? -37.698 0.607 23.251 1.00 90.69 134 THR A C 1
ATOM 1033 O O . THR A 1 134 ? -38.846 0.220 23.053 1.00 90.69 134 THR A O 1
ATOM 1036 N N . ARG A 1 135 ? -36.631 -0.122 22.902 1.00 88.56 135 ARG A N 1
ATOM 1037 C CA . ARG A 1 135 ? -36.734 -1.391 22.172 1.00 88.56 135 ARG A CA 1
ATOM 1038 C C . ARG A 1 135 ? -37.213 -2.549 23.044 1.00 88.56 135 ARG A C 1
ATOM 1040 O O . ARG A 1 135 ? -37.946 -3.403 22.557 1.00 88.56 135 ARG A O 1
ATOM 1047 N N . LEU A 1 136 ? -36.783 -2.599 24.303 1.00 84.75 136 LEU A N 1
ATOM 1048 C CA . LEU A 1 136 ? -37.139 -3.672 25.236 1.00 84.75 136 LEU A CA 1
ATOM 1049 C C . LEU A 1 136 ? -38.496 -3.438 25.919 1.00 84.75 136 LEU A C 1
ATOM 1051 O O . LEU A 1 136 ? -39.162 -4.405 26.288 1.00 84.75 136 LEU A O 1
ATOM 1055 N N . GLY A 1 137 ? -38.914 -2.176 26.065 1.00 84.81 137 GLY A N 1
ATOM 1056 C CA . GLY A 1 137 ? -40.218 -1.788 26.604 1.00 84.81 137 GLY A CA 1
ATOM 1057 C C . GLY A 1 137 ? -40.440 -2.158 28.077 1.00 84.81 137 GLY A C 1
ATOM 1058 O O . GLY A 1 137 ? -39.544 -2.621 28.785 1.00 84.81 137 GLY A O 1
ATOM 1059 N N . GLY A 1 138 ? -41.662 -1.927 28.568 1.00 84.44 138 GLY A N 1
ATOM 1060 C CA . GLY A 1 138 ? -42.071 -2.278 29.934 1.00 84.44 138 GLY A CA 1
ATOM 1061 C C . GLY A 1 138 ? -41.161 -1.675 31.010 1.00 84.44 138 GLY A C 1
ATOM 1062 O O . GLY A 1 138 ? -40.838 -0.489 30.973 1.00 84.44 138 GLY A O 1
ATOM 1063 N N . VAL A 1 139 ? -40.709 -2.505 31.956 1.00 76.50 139 VAL A N 1
ATOM 1064 C CA . VAL A 1 139 ? -39.798 -2.089 33.040 1.00 76.50 139 VAL A CA 1
ATOM 1065 C C . VAL A 1 139 ? -38.443 -1.574 32.524 1.00 76.50 139 VAL A C 1
ATOM 1067 O O . VAL A 1 139 ? -37.792 -0.766 33.188 1.00 76.50 139 VAL A O 1
ATOM 1070 N N . PHE A 1 140 ? -38.026 -1.972 31.316 1.00 80.38 140 PHE A N 1
ATOM 1071 C CA . PHE A 1 140 ? -36.745 -1.565 30.729 1.00 80.38 140 PHE A CA 1
ATOM 1072 C C . PHE A 1 140 ? -36.763 -0.143 30.179 1.00 80.38 140 PHE A C 1
ATOM 1074 O O . PHE A 1 140 ? -35.709 0.487 30.133 1.00 80.38 140 PHE A O 1
ATOM 1081 N N . ALA A 1 141 ? -37.937 0.402 29.842 1.00 83.56 141 ALA A N 1
ATOM 1082 C CA . ALA A 1 141 ? -38.064 1.774 29.350 1.00 83.56 141 ALA A CA 1
ATOM 1083 C C . ALA A 1 141 ? -37.486 2.802 30.337 1.00 83.56 141 ALA A C 1
ATOM 1085 O O . ALA A 1 141 ? -36.838 3.762 29.925 1.00 83.56 141 ALA A O 1
ATOM 1086 N N . ALA A 1 142 ? -37.668 2.565 31.640 1.00 78.62 142 ALA A N 1
ATOM 1087 C CA . ALA A 1 142 ? -37.148 3.425 32.700 1.00 78.62 142 ALA A CA 1
ATOM 1088 C C . ALA A 1 142 ? -35.782 2.969 33.244 1.00 78.62 142 ALA A C 1
ATOM 1090 O O . ALA A 1 142 ? -34.983 3.796 33.677 1.00 78.62 142 ALA A O 1
ATOM 1091 N N . THR A 1 143 ? -35.501 1.662 33.236 1.00 78.69 143 THR A N 1
ATOM 1092 C CA . THR A 1 143 ? -34.321 1.105 33.921 1.00 78.69 143 THR A CA 1
ATOM 1093 C C . THR A 1 143 ? -33.088 0.965 33.028 1.00 78.69 143 THR A C 1
ATOM 1095 O O . THR A 1 143 ? -31.975 1.036 33.545 1.00 78.69 143 THR A O 1
ATOM 1098 N N . ALA A 1 144 ? -33.235 0.849 31.702 1.00 79.56 144 ALA A N 1
ATOM 1099 C CA . ALA A 1 144 ? -32.104 0.658 30.789 1.00 79.56 144 ALA A CA 1
ATOM 1100 C C . ALA A 1 144 ? -31.092 1.826 30.779 1.00 79.56 144 ALA A C 1
ATOM 1102 O O . ALA A 1 144 ? -29.892 1.556 30.859 1.00 79.56 144 ALA A O 1
ATOM 1103 N N . PRO A 1 145 ? -31.498 3.116 30.755 1.00 80.25 145 PRO A N 1
ATOM 1104 C CA . PRO A 1 145 ? -30.538 4.220 30.822 1.00 80.25 145 PRO A CA 1
ATOM 1105 C C . PRO A 1 145 ? -29.724 4.211 32.117 1.00 80.25 145 PRO A C 1
ATOM 1107 O O . PRO A 1 145 ? -28.517 4.434 32.090 1.00 80.25 145 PRO A O 1
ATOM 1110 N N . VAL A 1 146 ? -30.380 3.913 33.243 1.00 77.06 146 VAL A N 1
ATOM 1111 C CA . VAL A 1 146 ? -29.726 3.833 34.554 1.00 77.06 146 VAL A CA 1
ATOM 1112 C C . VAL A 1 146 ? -28.760 2.655 34.584 1.00 77.06 146 VAL A C 1
ATOM 1114 O O . VAL A 1 146 ? -27.620 2.831 34.997 1.00 77.06 146 VAL A O 1
ATOM 1117 N N . TYR A 1 147 ? -29.179 1.490 34.084 1.00 75.06 147 TYR A N 1
ATOM 1118 C CA . TYR A 1 147 ? -28.356 0.283 33.998 1.00 75.06 147 TYR A CA 1
ATOM 1119 C C . TYR A 1 147 ? -27.023 0.536 33.279 1.00 75.06 147 TYR A C 1
ATOM 1121 O O . TYR A 1 147 ? -25.959 0.268 33.833 1.00 75.06 147 TYR A O 1
ATOM 1129 N N . TYR A 1 148 ? -27.050 1.143 32.089 1.00 75.81 148 TYR A N 1
ATOM 1130 C CA . TYR A 1 148 ? -25.821 1.419 31.334 1.00 75.81 148 TYR A CA 1
ATOM 1131 C C . TYR A 1 148 ? -25.026 2.628 31.852 1.00 75.81 148 TYR A C 1
ATOM 1133 O O . TYR A 1 148 ? -23.831 2.738 31.583 1.00 75.81 148 TYR A O 1
ATOM 1141 N N . ALA A 1 149 ? -25.649 3.512 32.637 1.00 74.44 149 ALA A N 1
ATOM 1142 C CA . ALA A 1 149 ? -24.971 4.627 33.296 1.00 74.44 149 ALA A CA 1
ATOM 1143 C C . ALA A 1 149 ? -24.247 4.230 34.599 1.00 74.44 149 ALA A C 1
ATOM 1145 O O . ALA A 1 149 ? -23.418 5.001 35.076 1.00 74.44 149 ALA A O 1
ATOM 1146 N N . GLN A 1 150 ? -24.483 3.036 35.162 1.00 66.50 150 GLN A N 1
ATOM 1147 C CA . GLN A 1 150 ? -23.814 2.567 36.393 1.00 66.50 150 GLN A CA 1
ATOM 1148 C C . GLN A 1 150 ? -22.281 2.530 36.276 1.00 66.50 150 GLN A C 1
ATOM 1150 O O . GLN A 1 150 ? -21.572 2.706 37.264 1.00 66.50 150 GLN A O 1
ATOM 1155 N N . GLY A 1 151 ? -21.744 2.360 35.064 1.00 58.69 151 GLY A N 1
ATOM 1156 C CA . GLY A 1 151 ? -20.302 2.426 34.814 1.00 58.69 151 GLY A CA 1
ATOM 1157 C C . GLY A 1 151 ? -19.699 3.834 34.937 1.00 58.69 151 GLY A C 1
ATOM 1158 O O . GLY A 1 151 ? -18.476 3.962 34.979 1.00 58.69 151 GLY A O 1
ATOM 1159 N N . LEU A 1 152 ? -20.519 4.891 34.994 1.00 62.88 152 LEU A N 1
ATOM 1160 C CA . LEU A 1 152 ? -20.070 6.289 35.064 1.00 62.88 152 LEU A CA 1
ATOM 1161 C C . LEU A 1 152 ? -19.717 6.752 36.481 1.00 62.88 152 LEU A C 1
ATOM 1163 O O . LEU A 1 152 ? -19.012 7.745 36.630 1.00 62.88 152 LEU A O 1
ATOM 1167 N N . THR A 1 153 ? -20.184 6.053 37.518 1.00 56.19 153 THR A N 1
ATOM 1168 C CA . THR A 1 153 ? -19.957 6.435 38.924 1.00 56.19 153 THR A CA 1
ATOM 1169 C C . THR A 1 153 ? -18.643 5.887 39.496 1.00 56.19 153 THR A C 1
ATOM 1171 O O . THR A 1 153 ? -18.354 6.087 40.673 1.00 56.19 153 THR A O 1
ATOM 1174 N N . GLY A 1 154 ? -17.843 5.179 38.688 1.00 53.12 154 GLY A N 1
ATOM 1175 C CA . GLY A 1 154 ? -16.506 4.695 39.043 1.00 53.12 154 GLY A CA 1
ATOM 1176 C C . GLY A 1 154 ? -15.403 5.681 38.647 1.00 53.12 154 GLY A C 1
ATOM 1177 O O . GLY A 1 154 ? -15.509 6.368 37.634 1.00 53.12 154 GLY A O 1
ATOM 1178 N N . ASN A 1 155 ? -14.338 5.742 39.452 1.00 48.47 155 ASN A N 1
ATOM 1179 C CA . ASN A 1 155 ? -13.188 6.622 39.237 1.00 48.47 155 ASN A CA 1
ATOM 1180 C C . ASN A 1 155 ? -12.616 6.459 37.811 1.00 48.47 155 ASN A C 1
ATOM 1182 O O . ASN A 1 155 ? -12.439 5.339 37.338 1.00 48.47 155 ASN A O 1
ATOM 1186 N N . ALA A 1 156 ? -12.285 7.570 37.142 1.00 47.62 156 ALA A N 1
ATOM 1187 C CA . ALA A 1 156 ? -11.818 7.623 35.747 1.00 47.62 156 ALA A CA 1
ATOM 1188 C C . ALA A 1 156 ? -10.505 6.852 35.473 1.00 47.62 156 ALA A C 1
ATOM 1190 O O . ALA A 1 156 ? -10.054 6.773 34.332 1.00 47.62 156 ALA A O 1
ATOM 1191 N N . VAL A 1 157 ? -9.891 6.312 36.527 1.00 42.81 157 VAL A N 1
ATOM 1192 C CA . VAL A 1 157 ? -8.586 5.650 36.536 1.00 42.81 157 VAL A CA 1
ATOM 1193 C C . VAL A 1 157 ? -8.705 4.122 36.449 1.00 42.81 157 VAL A C 1
ATOM 1195 O O . VAL A 1 157 ? -7.746 3.475 36.042 1.00 42.81 157 VAL A O 1
ATOM 1198 N N . THR A 1 158 ? -9.855 3.518 36.778 1.00 43.09 158 THR A N 1
ATOM 1199 C CA . THR A 1 158 ? -9.972 2.053 36.863 1.00 43.09 158 THR A CA 1
ATOM 1200 C C . THR A 1 158 ? -11.235 1.501 36.191 1.00 43.09 158 THR A C 1
ATOM 1202 O O . THR A 1 158 ? -12.350 1.650 36.683 1.00 43.09 158 THR A O 1
ATOM 1205 N N . LEU A 1 159 ? -10.989 0.756 35.105 1.00 49.41 159 LEU A N 1
ATOM 1206 C CA . LEU A 1 159 ? -11.815 -0.322 34.538 1.00 49.41 159 LEU A CA 1
ATOM 1207 C C . LEU A 1 159 ? -12.977 0.101 33.615 1.00 49.41 159 LEU A C 1
ATOM 1209 O O . LEU A 1 159 ? -14.119 0.232 34.057 1.00 49.41 159 LEU A O 1
ATOM 1213 N N . PRO A 1 160 ? -12.715 0.237 32.299 1.00 46.19 160 PRO A N 1
ATOM 1214 C CA . PRO A 1 160 ? -13.767 0.251 31.282 1.00 46.19 160 PRO A CA 1
ATOM 1215 C C . PRO A 1 160 ? -14.434 -1.127 31.103 1.00 46.19 160 PRO A C 1
ATOM 1217 O O . PRO A 1 160 ? -15.580 -1.167 30.673 1.00 46.19 160 PRO A O 1
ATOM 1220 N N . LEU A 1 161 ? -13.789 -2.228 31.521 1.00 45.19 161 LEU A N 1
ATOM 1221 C CA . LEU A 1 161 ? -14.430 -3.536 31.690 1.00 45.19 161 LEU A CA 1
ATOM 1222 C C . LEU A 1 161 ? -15.034 -3.643 33.096 1.00 45.19 161 LEU A C 1
ATOM 1224 O O . LEU A 1 161 ? -14.334 -3.915 34.071 1.00 45.19 161 LEU A O 1
ATOM 1228 N N . ARG A 1 162 ? -16.348 -3.460 33.207 1.00 50.88 162 ARG A N 1
ATOM 1229 C CA . ARG A 1 162 ? -17.107 -4.066 34.300 1.00 50.88 162 ARG A CA 1
ATOM 1230 C C . ARG A 1 162 ? -18.051 -5.082 33.693 1.00 50.88 162 ARG A C 1
ATOM 1232 O O . ARG A 1 162 ? -18.916 -4.712 32.903 1.00 50.88 162 ARG A O 1
ATOM 1239 N N . VAL A 1 163 ? -17.926 -6.334 34.123 1.00 48.97 163 VAL A N 1
ATOM 1240 C CA . VAL A 1 163 ? -19.080 -7.232 34.118 1.00 48.97 163 VAL A CA 1
ATOM 1241 C C . VAL A 1 163 ? -20.133 -6.504 34.956 1.00 48.97 163 VAL A C 1
ATOM 1243 O O . VAL A 1 163 ? -19.848 -6.118 36.093 1.00 48.97 163 VAL A O 1
ATOM 1246 N N . HIS A 1 164 ? -21.270 -6.150 34.355 1.00 49.75 164 HIS A N 1
ATOM 1247 C CA . HIS A 1 164 ? -22.239 -5.255 34.988 1.00 49.75 164 HIS A CA 1
ATOM 1248 C C . HIS A 1 164 ? -22.896 -5.969 36.169 1.00 49.75 164 HIS A C 1
ATOM 1250 O O . HIS A 1 164 ? -23.890 -6.675 36.031 1.00 49.75 164 HIS A O 1
ATOM 1256 N N . THR A 1 165 ? -22.307 -5.790 37.344 1.00 43.62 165 THR A N 1
ATOM 1257 C CA . THR A 1 165 ? -22.862 -6.218 38.617 1.00 43.62 165 THR A CA 1
ATOM 1258 C C . THR A 1 165 ? -23.933 -5.219 39.031 1.00 43.62 165 THR A C 1
ATOM 1260 O O . THR A 1 165 ? -23.699 -4.007 39.058 1.00 43.62 165 THR A O 1
ATOM 1263 N N . LEU A 1 166 ? -25.139 -5.705 39.335 1.00 41.41 166 LEU A N 1
ATOM 1264 C CA . LEU A 1 166 ? -26.149 -4.844 39.941 1.00 41.41 166 LEU A CA 1
ATOM 1265 C C . LEU A 1 166 ? -25.624 -4.307 41.283 1.00 41.41 166 LEU A C 1
ATOM 1267 O O . LEU A 1 166 ? -24.883 -5.013 41.976 1.00 41.41 166 LEU A O 1
ATOM 1271 N N . PRO A 1 167 ? -26.026 -3.091 41.696 1.00 38.44 167 PRO A N 1
ATOM 1272 C CA . PRO A 1 167 ? -25.679 -2.567 43.010 1.00 38.44 167 PRO A CA 1
ATOM 1273 C C . PRO A 1 167 ? -26.078 -3.590 44.088 1.00 38.44 167 PRO A C 1
ATOM 1275 O O . PRO A 1 167 ? -27.256 -3.917 44.200 1.00 38.44 167 PRO A O 1
ATOM 1278 N N . ALA A 1 168 ? -25.091 -4.084 44.846 1.00 42.88 168 ALA A N 1
ATOM 1279 C CA . ALA A 1 168 ? -25.181 -5.102 45.908 1.00 42.88 168 ALA A CA 1
ATOM 1280 C C . ALA A 1 168 ? -25.096 -6.598 45.522 1.00 42.88 168 ALA A C 1
ATOM 1282 O O . ALA A 1 168 ? -25.102 -7.429 46.429 1.00 42.88 168 ALA A O 1
ATOM 1283 N N . LEU A 1 169 ? -24.941 -6.971 44.246 1.00 42.50 169 LEU A N 1
ATOM 1284 C CA . LEU A 1 169 ? -24.733 -8.373 43.845 1.00 42.50 169 LEU A CA 1
ATOM 1285 C C . LEU A 1 169 ? -23.336 -8.549 43.238 1.00 42.50 169 LEU A C 1
ATOM 1287 O O . LEU A 1 169 ? -23.023 -7.960 42.211 1.00 42.50 169 LEU A O 1
ATOM 1291 N N . THR A 1 170 ? -22.486 -9.354 43.878 1.00 44.91 170 THR A N 1
ATOM 1292 C CA . THR A 1 170 ? -21.107 -9.645 43.433 1.00 44.91 170 THR A CA 1
ATOM 1293 C C . THR A 1 170 ? -21.026 -10.647 42.283 1.00 44.91 170 THR A C 1
ATOM 1295 O O . THR A 1 170 ? -19.927 -11.010 41.882 1.00 44.91 170 THR A O 1
ATOM 1298 N N . ASP A 1 171 ? -22.160 -11.101 41.756 1.00 41.84 171 ASP A N 1
ATOM 1299 C CA . ASP A 1 171 ? -22.204 -12.182 40.784 1.00 41.84 171 ASP A CA 1
ATOM 1300 C C . ASP A 1 171 ? -23.206 -11.865 39.666 1.00 41.84 171 ASP A C 1
ATOM 1302 O O . ASP A 1 171 ? -24.325 -11.412 39.918 1.00 41.84 171 ASP A O 1
ATOM 1306 N N . VAL A 1 172 ? -22.772 -12.070 38.425 1.00 48.22 172 VAL A N 1
ATOM 1307 C CA . VAL A 1 172 ? -23.565 -11.870 37.197 1.00 48.22 172 VAL A CA 1
ATOM 1308 C C . VAL A 1 172 ? -24.128 -13.213 36.704 1.00 48.22 172 VAL A C 1
ATOM 1310 O O . VAL A 1 172 ? -24.908 -13.254 35.755 1.00 48.22 172 VAL A O 1
ATOM 1313 N N . LEU A 1 173 ? -23.769 -14.314 37.374 1.00 47.09 173 LEU A N 1
ATOM 1314 C CA . LEU A 1 173 ? -24.170 -15.677 37.031 1.00 47.09 173 LEU A CA 1
ATOM 1315 C C . LEU A 1 173 ? -24.752 -16.460 38.220 1.00 47.09 173 LEU A C 1
ATOM 1317 O O . LEU A 1 173 ? -25.126 -17.624 38.051 1.00 47.09 173 LEU A O 1
ATOM 1321 N N . ALA A 1 174 ? -24.874 -15.854 39.407 1.00 42.97 174 ALA A N 1
ATOM 1322 C CA . ALA A 1 174 ? -25.526 -16.509 40.536 1.00 42.97 174 ALA A CA 1
ATOM 1323 C C . ALA A 1 174 ? -27.027 -16.666 40.273 1.00 42.97 174 ALA A C 1
ATOM 1325 O O . ALA A 1 174 ? -27.787 -15.703 40.171 1.00 42.97 174 ALA A O 1
ATOM 1326 N N . ASN A 1 175 ? -27.457 -17.921 40.209 1.00 44.56 175 ASN A N 1
ATOM 1327 C CA . ASN A 1 175 ? -28.853 -18.301 40.093 1.00 44.56 175 ASN A CA 1
ATOM 1328 C C . ASN A 1 175 ? -29.585 -17.999 41.426 1.00 44.56 175 ASN A C 1
ATOM 1330 O O . ASN A 1 175 ? -29.145 -18.494 42.465 1.00 44.56 175 ASN A O 1
ATOM 1334 N N . PRO A 1 176 ? -30.706 -17.253 41.438 1.00 49.50 176 PRO A N 1
ATOM 1335 C CA . PRO A 1 176 ? -31.415 -16.711 40.287 1.00 49.50 176 PRO A CA 1
ATOM 1336 C C . PRO A 1 176 ? -30.865 -15.351 39.843 1.00 49.50 176 PRO A C 1
ATOM 1338 O O . PRO A 1 176 ? -30.878 -14.381 40.603 1.00 49.50 176 PRO A O 1
ATOM 1341 N N . ASN A 1 177 ? -30.489 -15.266 38.562 1.00 51.12 177 ASN A N 1
ATOM 1342 C CA . ASN A 1 177 ? -30.249 -13.984 37.910 1.00 51.12 177 ASN A CA 1
ATOM 1343 C C . ASN A 1 177 ? -31.498 -13.107 38.098 1.00 51.12 177 ASN A C 1
ATOM 1345 O O . ASN A 1 177 ? -32.611 -13.595 37.861 1.00 51.12 177 ASN A O 1
ATOM 1349 N N . PRO A 1 178 ? -31.358 -11.828 38.486 1.00 52.34 178 PRO A N 1
ATOM 1350 C CA . PRO A 1 178 ? -32.499 -10.941 38.622 1.00 52.34 178 PRO A CA 1
ATOM 1351 C C . PRO A 1 178 ? -33.302 -10.954 37.314 1.00 52.34 178 PRO A C 1
ATOM 1353 O O . PRO A 1 178 ? -32.736 -10.694 36.241 1.00 52.34 178 PRO A O 1
ATOM 1356 N N . PRO A 1 179 ? -34.598 -11.308 37.363 1.00 52.44 179 PRO A N 1
ATOM 1357 C CA . PRO A 1 179 ? -35.388 -11.536 36.166 1.00 52.44 179 PRO A CA 1
ATOM 1358 C C . PRO A 1 179 ? -35.403 -10.269 35.311 1.00 52.44 179 PRO A C 1
ATOM 1360 O O . PRO A 1 179 ? -35.918 -9.231 35.716 1.00 52.44 179 PRO A O 1
ATOM 1363 N N . GLY A 1 180 ? -34.810 -10.355 34.118 1.00 58.91 180 GLY A N 1
ATOM 1364 C CA . GLY A 1 180 ? -34.819 -9.279 33.130 1.00 58.91 180 GLY A CA 1
ATOM 1365 C C . GLY A 1 180 ? -33.462 -8.694 32.737 1.00 58.91 180 GLY A C 1
ATOM 1366 O O . GLY A 1 180 ? -33.369 -8.162 31.634 1.00 58.91 180 GLY A O 1
ATOM 1367 N N . VAL A 1 181 ? -32.401 -8.846 33.541 1.00 64.69 181 VAL A N 1
ATOM 1368 C CA . VAL A 1 181 ? -31.059 -8.318 33.190 1.00 64.69 181 VAL A CA 1
ATOM 1369 C C . VAL A 1 181 ? -30.529 -8.944 31.898 1.00 64.69 181 VAL A C 1
ATOM 1371 O O . VAL A 1 181 ? -29.941 -8.261 31.064 1.00 64.69 181 VAL A O 1
ATOM 1374 N N . TRP A 1 182 ? -30.858 -10.215 31.660 1.00 71.12 182 TRP A N 1
ATOM 1375 C CA . TRP A 1 182 ? -30.494 -10.919 30.432 1.00 71.12 182 TRP A CA 1
ATOM 1376 C C . TRP A 1 182 ? -30.959 -10.210 29.154 1.00 71.12 182 TRP A C 1
ATOM 1378 O O . TRP A 1 182 ? -30.235 -10.207 28.170 1.00 71.12 182 TRP A O 1
ATOM 1388 N N . LYS A 1 183 ? -32.122 -9.542 29.161 1.00 74.06 183 LYS A N 1
ATOM 1389 C CA . LYS A 1 183 ? -32.614 -8.808 27.981 1.00 74.06 183 LYS A CA 1
ATOM 1390 C C . LYS A 1 183 ? -31.760 -7.575 27.664 1.00 74.06 183 LYS A C 1
ATOM 1392 O O . LYS A 1 183 ? -31.632 -7.202 26.500 1.00 74.06 183 LYS A O 1
ATOM 1397 N N . LEU A 1 184 ? -31.166 -6.953 28.685 1.00 77.06 184 LEU A N 1
ATOM 1398 C CA . LEU A 1 184 ? -30.229 -5.836 28.527 1.00 77.06 184 LEU A CA 1
ATOM 1399 C C . LEU A 1 184 ? -28.866 -6.329 28.027 1.00 77.06 184 LEU A C 1
ATOM 1401 O O . LEU A 1 184 ? -28.251 -5.670 27.190 1.00 77.06 184 LEU A O 1
ATOM 1405 N N . GLU A 1 185 ? -28.417 -7.498 28.479 1.00 75.00 185 GLU A N 1
ATOM 1406 C CA . GLU A 1 185 ? -27.214 -8.154 27.950 1.00 75.00 185 GLU A CA 1
ATOM 1407 C C . GLU A 1 185 ? -27.417 -8.662 26.513 1.00 75.00 185 GLU A C 1
ATOM 1409 O O . GLU A 1 185 ? -26.544 -8.519 25.661 1.00 75.00 185 GLU A O 1
ATOM 1414 N N . GLU A 1 186 ? -28.605 -9.164 26.183 1.00 75.81 186 GLU A N 1
ATOM 1415 C CA . GLU A 1 186 ? -28.967 -9.577 24.828 1.00 75.81 186 GLU A CA 1
ATOM 1416 C C . GLU A 1 186 ? -29.067 -8.378 23.873 1.00 75.81 186 GLU A C 1
ATOM 1418 O O . GLU A 1 186 ? -28.579 -8.455 22.746 1.00 75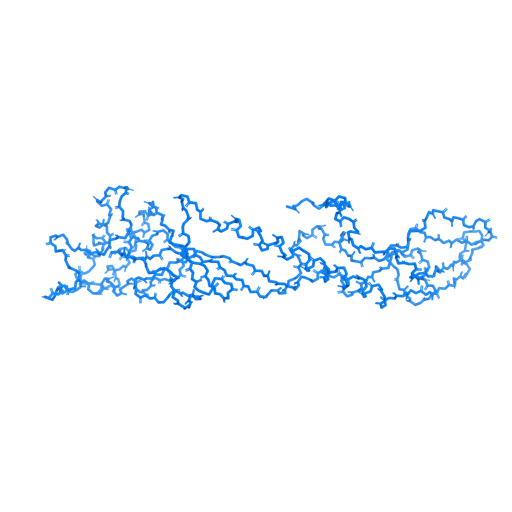.81 186 GLU A O 1
ATOM 1423 N N . PHE A 1 187 ? -29.610 -7.236 24.320 1.00 80.06 187 PHE A N 1
ATOM 1424 C CA . PHE A 1 187 ? -29.671 -6.017 23.505 1.00 80.06 187 PHE A CA 1
ATOM 1425 C C . PHE A 1 187 ? -28.286 -5.557 23.042 1.00 80.06 187 PHE A C 1
ATOM 1427 O O . PHE A 1 187 ? -28.144 -5.087 21.911 1.00 80.06 187 PHE A O 1
ATOM 1434 N N . LYS A 1 188 ? -27.248 -5.741 23.866 1.00 76.81 188 LYS A N 1
ATOM 1435 C CA . LYS A 1 188 ? -25.873 -5.404 23.486 1.00 76.81 188 LYS A CA 1
ATOM 1436 C C . LYS A 1 188 ? -25.438 -6.112 22.209 1.00 76.81 188 LYS A C 1
ATOM 1438 O O . LYS A 1 188 ? -24.696 -5.512 21.445 1.00 76.81 188 LYS A O 1
ATOM 1443 N N . ARG A 1 189 ? -25.936 -7.322 21.920 1.00 75.19 189 ARG A N 1
ATOM 1444 C CA . ARG A 1 189 ? -25.630 -8.087 20.691 1.00 75.19 189 ARG A CA 1
ATOM 1445 C C . ARG A 1 189 ? -26.109 -7.400 19.410 1.00 75.19 189 ARG A C 1
ATOM 1447 O O . ARG A 1 189 ? -25.724 -7.798 18.319 1.00 75.19 189 ARG A O 1
ATOM 1454 N N . THR A 1 190 ? -26.955 -6.376 19.526 1.00 80.19 190 THR A N 1
ATOM 1455 C CA . THR A 1 190 ? -27.385 -5.559 18.382 1.00 80.19 190 THR A CA 1
ATOM 1456 C C . THR A 1 190 ? -26.339 -4.532 17.952 1.00 80.19 190 THR A C 1
ATOM 1458 O O . THR A 1 190 ? -26.509 -3.896 16.910 1.00 80.19 190 THR A O 1
ATOM 1461 N N . PHE A 1 191 ? -25.270 -4.339 18.731 1.00 77.88 191 PHE A N 1
ATOM 1462 C CA . PHE A 1 191 ? -24.203 -3.425 18.353 1.00 77.88 191 PHE A CA 1
ATOM 1463 C C . PHE A 1 191 ? -23.349 -4.026 17.232 1.00 77.88 191 PHE A C 1
ATOM 1465 O O . PHE A 1 191 ? -22.929 -5.180 17.325 1.00 77.88 191 PHE A O 1
ATOM 1472 N N . PRO A 1 192 ? -23.086 -3.264 16.158 1.00 73.19 192 PRO A N 1
ATOM 1473 C CA . PRO A 1 192 ? -22.196 -3.715 15.099 1.00 73.19 192 PRO A CA 1
ATOM 1474 C C . PRO A 1 192 ? -20.760 -3.870 15.610 1.00 73.19 192 PRO A C 1
ATOM 1476 O O . PRO A 1 192 ? -20.306 -3.121 16.474 1.00 73.19 192 PRO A O 1
ATOM 1479 N N . GLN A 1 193 ? -20.018 -4.796 15.008 1.00 67.50 193 GLN A N 1
ATOM 1480 C CA . GLN A 1 193 ? -18.578 -4.954 15.213 1.00 67.50 193 GLN A CA 1
ATOM 1481 C C . GLN A 1 193 ? -17.824 -3.823 14.496 1.00 67.50 193 GLN A C 1
ATOM 1483 O O . GLN A 1 193 ? -17.314 -3.988 13.390 1.00 67.50 193 GLN A O 1
ATOM 1488 N N . GLN A 1 194 ? -17.806 -2.637 15.097 1.00 69.88 194 GLN A N 1
ATOM 1489 C CA . GLN A 1 194 ? -17.106 -1.455 14.589 1.00 69.88 194 GLN A CA 1
ATOM 1490 C C . GLN A 1 194 ? -16.400 -0.744 15.745 1.00 69.88 194 GLN A C 1
ATOM 1492 O O . GLN A 1 194 ? -16.897 -0.815 16.870 1.00 69.88 194 GLN A O 1
ATOM 1497 N N . PRO A 1 195 ? -15.277 -0.050 15.501 1.00 66.62 195 PRO A N 1
ATOM 1498 C CA . PRO A 1 195 ? -14.533 0.605 16.565 1.00 66.62 195 PRO A CA 1
ATOM 1499 C C . PRO A 1 195 ? -15.379 1.697 17.216 1.00 66.62 195 PRO A C 1
ATOM 1501 O O . PRO A 1 195 ? -15.688 2.718 16.600 1.00 66.62 195 PRO A O 1
ATOM 1504 N N . SER A 1 196 ? -15.744 1.489 18.479 1.00 72.44 196 SER A N 1
ATOM 1505 C CA . SER A 1 196 ? -16.416 2.505 19.278 1.00 72.44 196 SER A CA 1
ATOM 1506 C C . SER A 1 196 ? -15.912 2.483 20.723 1.00 72.44 196 SER A C 1
ATOM 1508 O O . SER A 1 196 ? -16.094 1.480 21.417 1.00 72.44 196 SER A O 1
ATOM 1510 N N . PRO A 1 197 ? -15.343 3.595 21.231 1.00 67.69 197 PRO A N 1
ATOM 1511 C CA . PRO A 1 197 ? -15.031 3.760 22.657 1.00 67.69 197 PRO A CA 1
ATOM 1512 C C . PRO A 1 197 ? -16.237 3.518 23.566 1.00 67.69 197 PRO A C 1
ATOM 1514 O O . PRO A 1 197 ? -16.106 3.158 24.731 1.00 67.69 197 PRO A O 1
ATOM 1517 N N . LEU A 1 198 ? -17.436 3.726 23.021 1.00 70.62 198 LEU A N 1
ATOM 1518 C CA . LEU A 1 198 ? -18.676 3.502 23.728 1.00 70.62 198 LEU A CA 1
ATOM 1519 C C . LEU A 1 198 ? -18.906 2.021 24.047 1.00 70.62 198 LEU A C 1
ATOM 1521 O O . LEU A 1 198 ? -19.392 1.711 25.131 1.00 70.62 198 LEU A O 1
ATOM 1525 N N . TYR A 1 199 ? -18.578 1.114 23.124 1.00 73.81 199 TYR A N 1
ATOM 1526 C CA . TYR A 1 199 ? -18.855 -0.313 23.292 1.00 73.81 199 TYR A CA 1
ATOM 1527 C C . TYR A 1 199 ? -18.065 -0.918 24.452 1.00 73.81 199 TYR A C 1
ATOM 1529 O O . TYR A 1 199 ? -18.589 -1.799 25.131 1.00 73.81 199 TYR A O 1
ATOM 1537 N N . GLU A 1 200 ? -16.882 -0.380 24.766 1.00 69.06 200 GLU A N 1
ATOM 1538 C CA . GLU A 1 200 ? -16.111 -0.793 25.947 1.00 69.06 200 GLU A CA 1
ATOM 1539 C C . GLU A 1 200 ? -16.937 -0.697 27.232 1.00 69.06 200 GLU A C 1
ATOM 1541 O O . GLU A 1 200 ? -16.955 -1.623 28.036 1.00 69.06 200 GLU A O 1
ATOM 1546 N N . ARG A 1 201 ? -17.725 0.376 27.381 1.00 69.69 201 ARG A N 1
ATOM 1547 C CA . ARG A 1 201 ? -18.592 0.587 28.552 1.00 69.69 201 ARG A CA 1
ATOM 1548 C C . ARG A 1 201 ? -19.763 -0.383 28.640 1.00 69.69 201 ARG A C 1
ATOM 1550 O O . ARG A 1 201 ? -20.382 -0.463 29.694 1.00 69.69 201 ARG A O 1
ATOM 1557 N N . PHE A 1 202 ? -20.072 -1.084 27.555 1.00 69.94 202 PHE A N 1
ATOM 1558 C CA . PHE A 1 202 ? -21.071 -2.142 27.523 1.00 69.94 202 PHE A CA 1
ATOM 1559 C C . PHE A 1 202 ? -20.453 -3.535 27.742 1.00 69.94 202 PHE A C 1
ATOM 1561 O O . PHE A 1 202 ? -21.172 -4.523 27.620 1.00 69.94 202 PHE A O 1
ATOM 1568 N N . GLY A 1 203 ? -19.158 -3.644 28.062 1.00 67.19 203 GLY A N 1
ATOM 1569 C CA . GLY A 1 203 ? -18.465 -4.927 28.239 1.00 67.19 203 GLY A CA 1
ATOM 1570 C C . GLY A 1 203 ? -17.857 -5.493 26.952 1.00 67.19 203 GLY A C 1
ATOM 1571 O O . GLY A 1 203 ? -17.507 -6.667 26.903 1.00 67.19 203 GLY A O 1
ATOM 1572 N N . TYR A 1 204 ? -17.731 -4.687 25.893 1.00 72.56 204 TYR A N 1
ATOM 1573 C CA . TYR A 1 204 ? -16.959 -5.087 24.715 1.00 72.56 204 TYR A CA 1
ATOM 1574 C C . TYR A 1 204 ? -15.471 -4.869 24.962 1.00 72.56 204 TYR A C 1
ATOM 1576 O O . TYR A 1 204 ? -15.065 -3.958 25.682 1.00 72.56 204 TYR A O 1
ATOM 1584 N N . THR A 1 205 ? -14.643 -5.652 24.284 1.00 72.88 205 THR A N 1
ATOM 1585 C CA . THR A 1 205 ? -13.205 -5.402 24.224 1.00 72.88 205 THR A CA 1
ATOM 1586 C C . THR A 1 205 ? -12.862 -4.754 22.891 1.00 72.88 205 THR A C 1
ATOM 1588 O O . THR A 1 205 ? -13.175 -5.289 21.827 1.00 72.88 205 THR A O 1
ATOM 1591 N N . ASN A 1 206 ? -12.213 -3.592 22.948 1.00 75.56 206 ASN A N 1
ATOM 1592 C CA . ASN A 1 2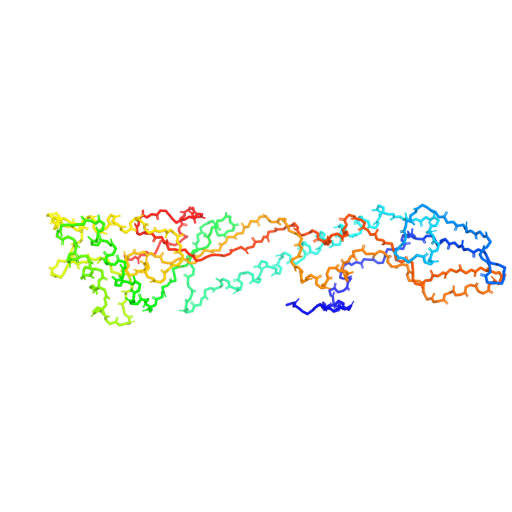06 ? -11.633 -2.953 21.774 1.00 75.56 206 ASN A CA 1
ATOM 1593 C C . ASN A 1 206 ? -10.254 -3.543 21.502 1.00 75.56 206 ASN A C 1
ATOM 1595 O O . ASN A 1 206 ? -9.410 -3.624 22.393 1.00 75.56 206 ASN A O 1
ATOM 1599 N N . LEU A 1 207 ? -10.048 -3.966 20.263 1.00 77.44 207 LEU A N 1
ATOM 1600 C CA . LEU A 1 207 ? -8.883 -4.706 19.822 1.00 77.44 207 LEU A CA 1
ATOM 1601 C C . LEU A 1 207 ? -8.238 -3.997 18.634 1.00 77.44 207 LEU A C 1
ATOM 1603 O O . LEU A 1 207 ? -8.900 -3.691 17.636 1.00 77.44 207 LEU A O 1
ATOM 1607 N N . PHE A 1 208 ? -6.928 -3.799 18.722 1.00 78.62 208 PHE A N 1
ATOM 1608 C CA . PHE A 1 208 ? -6.075 -3.681 17.552 1.00 78.62 208 PHE A CA 1
ATOM 1609 C C . PHE A 1 208 ? -6.039 -5.020 16.862 1.00 78.62 208 PHE A C 1
ATOM 1611 O O . PHE A 1 208 ? -5.829 -6.034 17.525 1.00 78.62 208 PHE A O 1
ATOM 1618 N N . THR A 1 209 ? -6.150 -5.010 15.544 1.00 78.19 209 THR A N 1
ATOM 1619 C CA . THR A 1 209 ? -5.745 -6.153 14.740 1.00 78.19 209 THR A C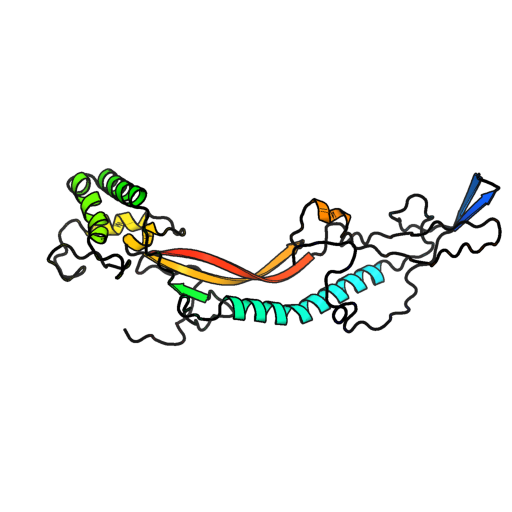A 1
ATOM 1620 C C . THR A 1 209 ? -4.826 -5.708 13.623 1.00 78.19 209 THR A C 1
ATOM 1622 O O . THR A 1 209 ? -5.135 -4.741 12.929 1.00 78.19 209 THR A O 1
ATOM 1625 N N . ALA A 1 210 ? -3.715 -6.415 13.434 1.00 81.19 210 ALA A N 1
ATOM 1626 C CA . ALA A 1 210 ? -2.844 -6.259 12.274 1.00 81.19 210 ALA A CA 1
ATOM 1627 C C . ALA A 1 210 ? -2.641 -7.613 11.595 1.00 81.19 210 ALA A C 1
ATOM 1629 O O . ALA A 1 210 ? -2.397 -8.600 12.277 1.00 81.19 210 ALA A O 1
ATOM 1630 N N . TRP A 1 211 ? -2.766 -7.673 10.271 1.00 79.94 211 TRP A N 1
ATOM 1631 C CA . TRP A 1 211 ? -2.617 -8.911 9.500 1.00 79.94 211 TRP A CA 1
ATOM 1632 C C . TRP A 1 211 ? -1.971 -8.630 8.150 1.00 79.94 211 TRP A C 1
ATOM 1634 O O . TRP A 1 211 ? -2.141 -7.554 7.571 1.00 79.94 211 TRP A O 1
ATOM 1644 N N . THR A 1 212 ? -1.280 -9.624 7.613 1.00 79.62 212 THR A N 1
ATOM 1645 C CA . THR A 1 212 ? -0.614 -9.526 6.315 1.00 79.62 212 THR A CA 1
ATOM 1646 C C . THR A 1 212 ? -1.387 -10.318 5.269 1.00 79.62 212 THR A C 1
ATOM 1648 O O . THR A 1 212 ? -1.848 -11.427 5.528 1.00 79.62 212 THR A O 1
ATOM 1651 N N . ARG A 1 213 ? -1.553 -9.755 4.067 1.00 80.12 213 ARG A N 1
ATOM 1652 C CA . ARG A 1 213 ? -2.105 -10.490 2.921 1.00 80.12 213 ARG A CA 1
ATOM 1653 C C . ARG A 1 213 ? -1.421 -10.100 1.611 1.00 80.12 213 ARG A C 1
ATOM 1655 O O . ARG A 1 213 ? -1.024 -8.939 1.464 1.00 80.12 213 ARG A O 1
ATOM 1662 N N . PRO A 1 214 ? -1.343 -11.017 0.631 1.00 80.94 214 PRO A N 1
ATOM 1663 C CA . PRO A 1 214 ? -0.969 -10.660 -0.729 1.00 80.94 214 PRO A CA 1
ATOM 1664 C C . PRO A 1 214 ? -1.944 -9.614 -1.271 1.00 80.94 214 PRO A C 1
ATOM 1666 O O . PRO A 1 214 ? -3.161 -9.807 -1.232 1.00 80.94 214 PRO A O 1
ATOM 1669 N N . THR A 1 215 ? -1.417 -8.491 -1.742 1.00 77.12 215 THR A N 1
ATOM 1670 C CA . THR A 1 215 ? -2.206 -7.423 -2.354 1.00 77.12 215 THR A CA 1
ATOM 1671 C C . THR A 1 215 ? -1.588 -7.058 -3.690 1.00 77.12 215 THR A C 1
ATOM 1673 O O . THR A 1 215 ? -0.386 -6.818 -3.782 1.00 77.12 215 THR A O 1
ATOM 1676 N N . VAL A 1 216 ? -2.435 -6.989 -4.716 1.00 76.31 216 VAL A N 1
ATOM 1677 C CA . VAL A 1 216 ? -2.073 -6.432 -6.017 1.00 76.31 216 VAL A CA 1
ATOM 1678 C C . VAL A 1 216 ? -2.692 -5.048 -6.108 1.00 76.31 216 VAL A C 1
ATOM 1680 O O . VAL A 1 216 ? -3.912 -4.898 -6.015 1.00 76.31 216 VAL A O 1
ATOM 1683 N N . LYS A 1 217 ? -1.856 -4.026 -6.250 1.00 73.50 217 LYS A N 1
ATOM 1684 C CA . LYS A 1 217 ? -2.297 -2.646 -6.451 1.00 73.50 217 LYS A CA 1
ATOM 1685 C C . LYS A 1 217 ? -1.341 -1.934 -7.389 1.00 73.50 217 LYS A C 1
ATOM 1687 O O . LYS A 1 217 ? -0.147 -2.208 -7.391 1.00 73.50 217 LYS A O 1
ATOM 1692 N N . LEU A 1 218 ? -1.847 -0.963 -8.134 1.00 72.88 218 LEU A N 1
ATOM 1693 C CA . LEU A 1 218 ? -0.972 0.087 -8.641 1.00 72.88 218 LEU A CA 1
ATOM 1694 C C . LEU A 1 218 ? -0.507 0.888 -7.426 1.00 72.88 218 LEU A C 1
ATOM 1696 O O . LEU A 1 218 ? -1.319 1.173 -6.537 1.00 72.88 218 LEU A O 1
ATOM 1700 N N . LEU A 1 219 ? 0.792 1.173 -7.338 1.00 69.06 219 LEU A N 1
ATOM 1701 C CA . LEU A 1 219 ? 1.321 1.955 -6.223 1.00 69.06 219 LEU A CA 1
ATOM 1702 C C . LEU A 1 219 ? 0.486 3.245 -6.076 1.00 69.06 219 LEU A C 1
ATOM 1704 O O . LEU A 1 219 ? 0.200 3.896 -7.082 1.00 69.06 219 LEU A O 1
ATOM 1708 N N . PRO A 1 220 ? -0.011 3.565 -4.862 1.00 59.44 220 PRO A N 1
ATOM 1709 C CA . PRO A 1 220 ? -0.884 4.713 -4.670 1.00 59.44 220 PRO A CA 1
ATOM 1710 C C . PRO A 1 220 ? -0.115 5.988 -5.008 1.00 59.44 220 PRO A C 1
ATOM 1712 O O . PRO A 1 220 ? 0.928 6.267 -4.423 1.00 59.44 220 PRO A O 1
ATOM 1715 N N . GLU A 1 221 ? -0.645 6.753 -5.957 1.00 60.88 221 GLU A N 1
ATOM 1716 C CA . GLU A 1 221 ? -0.019 7.971 -6.460 1.00 60.88 221 GLU A CA 1
ATOM 1717 C C . GLU A 1 221 ? -1.015 9.125 -6.437 1.00 60.88 221 GLU A C 1
ATOM 1719 O O . GLU A 1 221 ? -2.195 8.970 -6.774 1.00 60.88 221 GLU A O 1
ATOM 1724 N N . ALA A 1 222 ? -0.524 10.314 -6.083 1.00 66.69 222 ALA A N 1
ATOM 1725 C CA . ALA A 1 222 ? -1.257 11.541 -6.348 1.00 66.69 222 ALA A CA 1
ATOM 1726 C C . ALA A 1 222 ? -1.524 11.637 -7.857 1.00 66.69 222 ALA A C 1
ATOM 1728 O O . ALA A 1 222 ? -0.632 11.386 -8.666 1.00 66.69 222 ALA A O 1
ATOM 1729 N N . VAL A 1 223 ? -2.737 12.034 -8.254 1.00 68.88 223 VAL A N 1
ATOM 1730 C CA . VAL A 1 223 ? -3.137 12.112 -9.675 1.00 68.88 223 VAL A CA 1
ATOM 1731 C C . VAL A 1 223 ? -2.144 12.940 -10.504 1.00 68.88 223 VAL A C 1
ATOM 1733 O O . VAL A 1 223 ? -1.845 12.580 -11.639 1.00 68.88 223 VAL A O 1
ATOM 1736 N N . ALA A 1 224 ? -1.574 13.991 -9.907 1.00 68.69 224 ALA A N 1
ATOM 1737 C CA . ALA A 1 224 ? -0.575 14.855 -10.531 1.00 68.69 224 ALA A CA 1
ATOM 1738 C C . ALA A 1 224 ? 0.773 14.164 -10.836 1.00 68.69 224 ALA A C 1
ATOM 1740 O O . ALA A 1 224 ? 1.509 14.638 -11.694 1.00 68.69 224 ALA A O 1
ATOM 1741 N N . ALA A 1 225 ? 1.104 13.055 -10.165 1.00 64.50 225 ALA A N 1
ATOM 1742 C CA . ALA A 1 225 ? 2.365 12.334 -10.347 1.00 64.50 225 ALA A CA 1
ATOM 1743 C C . ALA A 1 225 ? 2.308 11.263 -11.454 1.00 64.50 225 ALA A C 1
ATOM 1745 O O . ALA A 1 225 ? 3.356 10.883 -11.973 1.00 64.50 225 ALA A O 1
ATOM 1746 N N . LYS A 1 226 ? 1.107 10.825 -11.866 1.00 67.56 226 LYS A N 1
ATOM 1747 C CA . LYS A 1 226 ? 0.921 9.754 -12.864 1.00 67.56 226 LYS A CA 1
ATOM 1748 C C . LYS A 1 226 ? 1.627 10.010 -14.208 1.00 67.56 226 LYS A C 1
ATOM 1750 O O . LYS A 1 226 ? 2.265 9.089 -14.715 1.00 67.56 226 LYS A O 1
ATOM 1755 N N . PRO A 1 227 ? 1.580 11.223 -14.804 1.00 67.75 227 PRO A N 1
ATOM 1756 C CA . PRO A 1 227 ? 2.264 11.480 -16.076 1.00 67.75 227 PRO A CA 1
ATOM 1757 C C . PRO A 1 227 ? 3.793 11.443 -15.962 1.00 67.75 227 PRO A C 1
ATOM 1759 O O . PRO A 1 227 ? 4.474 11.170 -16.943 1.00 67.75 227 PRO A O 1
ATOM 1762 N N . LEU A 1 228 ? 4.338 11.710 -14.770 1.00 63.22 228 LEU A N 1
ATOM 1763 C CA . LEU A 1 228 ? 5.781 11.783 -14.517 1.00 63.22 228 LEU A CA 1
ATOM 1764 C C . LEU A 1 228 ? 6.414 10.411 -14.247 1.00 63.22 228 LEU A C 1
ATOM 1766 O O . LEU A 1 228 ? 7.627 10.326 -14.073 1.00 63.22 228 LEU A O 1
ATOM 1770 N N . ARG A 1 229 ? 5.606 9.347 -14.172 1.00 66.06 229 ARG A N 1
ATOM 1771 C CA . ARG A 1 229 ? 6.037 8.004 -13.754 1.00 66.06 229 ARG A CA 1
ATOM 1772 C C . ARG A 1 229 ? 5.679 6.898 -14.739 1.00 66.06 229 ARG A C 1
ATOM 1774 O O . ARG A 1 229 ? 5.710 5.721 -14.392 1.00 66.06 229 ARG A O 1
ATOM 1781 N N . GLN A 1 230 ? 5.384 7.266 -15.983 1.00 73.62 230 GLN A N 1
ATOM 1782 C CA . GLN A 1 230 ? 5.354 6.288 -17.062 1.00 73.62 230 GLN A CA 1
ATOM 1783 C C . GLN A 1 230 ? 6.739 5.658 -17.212 1.00 73.62 230 GLN A C 1
ATOM 1785 O O . GLN A 1 230 ? 7.749 6.365 -17.261 1.00 73.62 230 GLN A O 1
ATOM 1790 N N . MET A 1 231 ? 6.789 4.330 -17.310 1.00 81.81 231 MET A N 1
ATOM 1791 C CA . MET A 1 231 ? 8.042 3.654 -17.621 1.00 81.81 231 MET A CA 1
ATOM 1792 C C . MET A 1 231 ? 8.373 3.916 -19.083 1.00 81.81 231 MET A C 1
ATOM 1794 O O . MET A 1 231 ? 7.707 3.421 -19.995 1.00 81.81 231 MET A O 1
ATOM 1798 N N . ILE A 1 232 ? 9.402 4.727 -19.291 1.00 84.00 232 ILE A N 1
ATOM 1799 C CA . ILE A 1 232 ? 9.899 5.081 -20.611 1.00 84.00 232 ILE A CA 1
ATOM 1800 C C . ILE A 1 232 ? 11.335 4.600 -20.757 1.00 84.00 232 ILE A C 1
ATOM 1802 O O . ILE A 1 232 ? 12.146 4.704 -19.837 1.00 84.00 232 ILE A O 1
ATOM 1806 N N . TYR A 1 233 ? 11.671 4.111 -21.942 1.00 84.19 233 TYR A N 1
ATOM 1807 C CA . TYR A 1 233 ? 13.058 4.044 -22.357 1.00 84.19 233 TYR A CA 1
ATOM 1808 C C . TYR A 1 233 ? 13.460 5.415 -22.901 1.00 84.19 233 TYR A C 1
ATOM 1810 O O . TYR A 1 233 ? 12.941 5.860 -23.925 1.00 84.19 233 TYR A O 1
ATOM 1818 N N . MET A 1 234 ? 14.377 6.093 -22.215 1.00 76.75 234 MET A N 1
ATOM 1819 C CA . MET A 1 234 ? 14.931 7.361 -22.677 1.00 76.75 234 MET A CA 1
ATOM 1820 C C . MET A 1 234 ? 16.196 7.089 -23.493 1.00 76.75 234 MET A C 1
ATOM 1822 O O . MET A 1 234 ? 17.258 6.811 -22.938 1.00 76.75 234 MET A O 1
ATOM 1826 N N . ALA A 1 235 ? 16.100 7.196 -24.818 1.00 67.75 235 ALA A N 1
ATOM 1827 C CA . ALA A 1 235 ? 17.279 7.243 -25.674 1.00 67.75 235 ALA A CA 1
ATOM 1828 C C . ALA A 1 235 ? 17.990 8.592 -25.459 1.00 67.75 235 ALA A C 1
ATOM 1830 O O . ALA A 1 235 ? 17.678 9.584 -26.122 1.00 67.75 235 ALA A O 1
ATOM 1831 N N . THR A 1 236 ? 18.910 8.664 -24.494 1.00 53.59 236 THR A N 1
ATOM 1832 C CA . THR A 1 236 ? 19.774 9.833 -24.297 1.00 53.59 236 THR A CA 1
ATOM 1833 C C . THR A 1 236 ? 21.074 9.629 -25.061 1.00 53.59 236 THR A C 1
ATOM 1835 O O . THR A 1 236 ? 21.981 8.939 -24.600 1.00 53.59 236 THR A O 1
ATOM 1838 N N . GLY A 1 237 ? 21.190 10.246 -26.229 1.00 43.41 237 GLY A N 1
ATOM 1839 C CA . GLY A 1 237 ? 22.500 10.690 -26.682 1.00 43.41 237 GLY A CA 1
ATOM 1840 C C . GLY A 1 237 ? 22.771 12.048 -26.045 1.00 43.41 237 GLY A C 1
ATOM 1841 O O . GLY A 1 237 ? 21.859 12.872 -25.974 1.00 43.41 237 GLY A O 1
ATOM 1842 N N . ASN A 1 238 ? 24.020 12.338 -25.665 1.00 36.09 238 ASN A N 1
ATOM 1843 C CA . ASN A 1 238 ? 24.495 13.722 -25.799 1.00 36.09 238 ASN A CA 1
ATOM 1844 C C . ASN A 1 238 ? 24.077 14.221 -27.188 1.00 36.09 238 ASN A C 1
ATOM 1846 O O . ASN A 1 238 ? 23.956 13.392 -28.085 1.00 36.09 238 ASN A O 1
ATOM 1850 N N . THR A 1 239 ? 23.830 15.515 -27.370 1.00 39.50 239 THR A N 1
ATOM 1851 C CA . THR A 1 239 ? 23.427 16.135 -28.640 1.00 39.50 239 THR A CA 1
ATOM 1852 C C . THR A 1 239 ? 24.445 15.812 -29.743 1.00 39.50 239 THR A C 1
ATOM 1854 O O . THR A 1 239 ? 25.300 16.621 -30.083 1.00 39.50 239 THR A O 1
ATOM 1857 N N . VAL A 1 240 ? 24.412 14.599 -30.295 1.00 39.66 240 VAL A N 1
ATOM 1858 C CA . VAL A 1 240 ? 25.225 14.210 -31.432 1.00 39.66 240 VAL A CA 1
ATOM 1859 C C . VAL A 1 240 ? 24.412 14.673 -32.617 1.00 39.66 240 VAL A C 1
ATOM 1861 O O . VAL A 1 240 ? 23.723 13.908 -33.286 1.00 39.66 240 VAL A O 1
ATOM 1864 N N . SER A 1 241 ? 24.478 15.978 -32.858 1.00 43.22 241 SER A N 1
ATOM 1865 C CA . SER A 1 241 ? 24.409 16.470 -34.218 1.00 43.22 241 SER A CA 1
ATOM 1866 C C . SER A 1 241 ? 25.550 15.762 -34.942 1.00 43.22 241 SER A C 1
ATOM 1868 O O . SER A 1 241 ? 26.692 16.216 -34.893 1.00 43.22 241 SER A O 1
ATOM 1870 N N . ILE A 1 242 ? 25.291 14.592 -35.533 1.00 43.31 242 ILE A N 1
ATOM 1871 C CA . ILE A 1 242 ? 26.217 14.020 -36.506 1.00 43.31 242 ILE A CA 1
ATOM 1872 C C . ILE A 1 242 ? 26.133 14.994 -37.670 1.00 43.31 242 ILE A C 1
ATOM 1874 O O . ILE A 1 242 ? 25.223 14.926 -38.490 1.00 43.31 242 ILE A O 1
ATOM 1878 N N . GLN A 1 243 ? 27.010 15.994 -37.651 1.00 44.78 243 GLN A N 1
ATOM 1879 C CA . GLN A 1 243 ? 27.010 17.097 -38.593 1.00 44.78 243 GLN A CA 1
ATOM 1880 C C . GLN A 1 243 ? 27.622 16.599 -39.904 1.00 44.78 243 GLN A C 1
ATOM 1882 O O . GLN A 1 243 ? 28.719 16.969 -40.301 1.00 44.78 243 GLN A O 1
ATOM 1887 N N . ILE A 1 244 ? 26.892 15.700 -40.558 1.00 49.22 244 ILE A N 1
ATOM 1888 C CA . ILE A 1 244 ? 27.011 15.409 -41.974 1.00 49.22 244 ILE A CA 1
ATOM 1889 C C . ILE A 1 244 ? 25.719 15.985 -42.562 1.00 49.22 244 ILE A C 1
ATOM 1891 O O . ILE A 1 244 ? 24.662 15.358 -42.434 1.00 49.22 244 ILE A O 1
ATOM 1895 N N . PRO A 1 245 ? 25.732 17.217 -43.108 1.00 54.25 245 PRO A N 1
ATOM 1896 C CA . PRO A 1 245 ? 24.545 17.748 -43.772 1.00 54.25 245 PRO A CA 1
ATOM 1897 C C . PRO A 1 245 ? 24.124 16.731 -44.851 1.00 54.25 245 PRO A C 1
ATOM 1899 O O . PRO A 1 245 ? 24.989 16.354 -45.645 1.00 54.25 245 PRO A O 1
ATOM 1902 N N . PRO A 1 246 ? 22.870 16.217 -44.870 1.00 66.44 246 PRO A N 1
ATOM 1903 C CA . PRO A 1 246 ? 21.625 16.822 -44.376 1.00 66.44 246 PRO A CA 1
ATOM 1904 C C . PRO A 1 246 ? 20.798 15.964 -43.374 1.00 66.44 246 PRO A C 1
ATOM 1906 O O . PRO A 1 246 ? 19.567 15.901 -43.460 1.00 66.44 246 PRO A O 1
ATOM 1909 N N . VAL A 1 247 ? 21.448 15.260 -42.446 1.00 66.69 247 VAL A N 1
ATOM 1910 C CA . VAL A 1 247 ? 20.782 14.292 -41.551 1.00 66.69 247 VAL A CA 1
ATOM 1911 C C . VAL A 1 247 ? 20.392 14.932 -40.209 1.00 66.69 247 VAL A C 1
ATOM 1913 O O . VAL A 1 247 ? 21.245 15.513 -39.541 1.00 66.69 247 VAL A O 1
ATOM 1916 N N . VAL A 1 248 ? 19.125 14.808 -39.782 1.00 63.84 248 VAL A N 1
ATOM 1917 C CA . VAL A 1 248 ? 18.655 15.313 -38.471 1.00 63.84 248 VAL A CA 1
ATOM 1918 C C . VAL A 1 248 ? 18.006 14.196 -37.654 1.00 63.84 248 VAL A C 1
ATOM 1920 O O . VAL A 1 248 ? 17.064 13.548 -38.112 1.00 63.84 248 VAL A O 1
ATOM 1923 N N . VAL A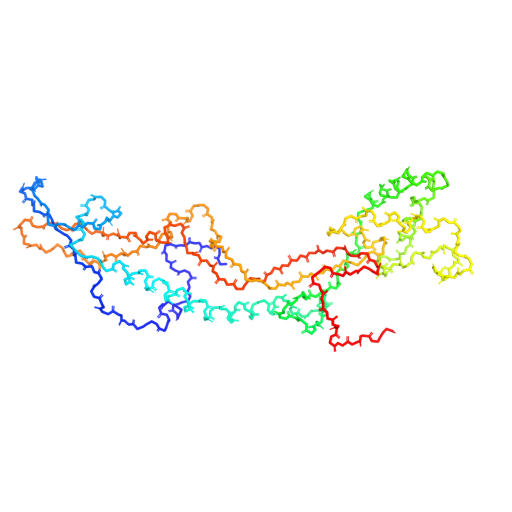 1 249 ? 18.475 14.030 -36.412 1.00 64.25 249 VAL A N 1
ATOM 1924 C CA . VAL A 1 249 ? 17.905 13.117 -35.409 1.00 64.25 249 VAL A CA 1
ATOM 1925 C C . VAL A 1 249 ? 17.451 13.934 -34.188 1.00 64.25 249 VAL A C 1
ATOM 1927 O O . VAL A 1 249 ? 18.287 14.384 -33.405 1.00 64.25 249 VAL A O 1
ATOM 1930 N N . PRO A 1 250 ? 16.141 14.163 -34.013 1.00 64.00 250 PRO A N 1
ATOM 1931 C CA . PRO A 1 250 ? 15.572 14.807 -32.833 1.00 64.00 250 PRO A CA 1
ATOM 1932 C C . PRO A 1 250 ? 15.742 13.916 -31.599 1.00 64.00 250 PRO A C 1
ATOM 1934 O O . PRO A 1 250 ? 15.245 12.791 -31.561 1.00 64.00 250 PRO A O 1
ATOM 1937 N N . LEU A 1 251 ? 16.432 14.431 -30.583 1.00 65.06 251 LEU A N 1
ATOM 1938 C CA . LEU A 1 251 ? 16.583 13.801 -29.273 1.00 65.06 251 LEU A CA 1
ATOM 1939 C C . LEU A 1 251 ? 16.037 14.739 -28.183 1.00 65.06 251 LEU A C 1
ATOM 1941 O O . LEU A 1 251 ? 16.175 15.956 -28.315 1.00 65.06 251 LEU A O 1
ATOM 1945 N N . PRO A 1 252 ? 15.443 14.202 -27.103 1.00 68.12 252 PRO A N 1
ATOM 1946 C CA . PRO A 1 252 ? 15.292 12.778 -26.799 1.00 68.12 252 PRO A CA 1
ATOM 1947 C C . PRO A 1 252 ? 14.163 12.105 -27.600 1.00 68.12 252 PRO A C 1
ATOM 1949 O O . PRO A 1 252 ? 13.189 12.748 -27.996 1.00 68.12 252 PRO A O 1
ATOM 1952 N N . ALA A 1 253 ? 14.289 10.789 -27.793 1.00 77.12 253 ALA A N 1
ATOM 1953 C CA . ALA A 1 253 ? 13.276 9.926 -28.406 1.00 77.12 253 ALA A CA 1
ATOM 1954 C C . ALA A 1 253 ? 12.759 8.902 -27.372 1.00 77.12 253 ALA A C 1
ATOM 1956 O O . ALA A 1 253 ? 13.150 7.733 -27.402 1.00 77.12 253 ALA A O 1
ATOM 1957 N N . PRO A 1 254 ? 11.954 9.342 -26.387 1.00 83.44 254 PRO A N 1
ATOM 1958 C CA . PRO A 1 254 ? 11.424 8.459 -25.356 1.00 83.44 254 PRO A CA 1
ATOM 1959 C C . PRO A 1 254 ? 10.446 7.437 -25.946 1.00 83.44 254 PRO A C 1
ATOM 1961 O O . PRO A 1 254 ? 9.516 7.809 -26.658 1.00 83.44 254 PRO A O 1
ATOM 1964 N N . VAL A 1 255 ? 10.621 6.159 -25.620 1.00 88.06 255 VAL A N 1
ATOM 1965 C CA . VAL A 1 255 ? 9.707 5.073 -26.006 1.00 88.06 255 VAL A CA 1
ATOM 1966 C C . VAL A 1 255 ? 8.918 4.629 -24.779 1.00 88.06 255 VAL A C 1
ATOM 1968 O O . VAL A 1 255 ? 9.511 4.288 -23.757 1.00 88.06 255 VAL A O 1
ATOM 1971 N N . LEU A 1 256 ? 7.587 4.629 -24.870 1.00 88.75 256 LEU A N 1
ATOM 1972 C CA . LEU A 1 256 ? 6.714 4.169 -23.789 1.00 88.75 256 LEU A CA 1
ATOM 1973 C C . LEU A 1 256 ? 6.711 2.640 -23.700 1.00 88.75 256 LEU A C 1
ATOM 1975 O O . LEU A 1 256 ? 6.453 1.968 -24.699 1.00 88.75 256 LEU A O 1
ATOM 1979 N N . ILE A 1 257 ? 6.907 2.103 -22.494 1.00 90.19 257 ILE A N 1
ATOM 1980 C CA . ILE A 1 257 ? 6.683 0.685 -22.203 1.00 90.19 257 ILE A CA 1
ATOM 1981 C C . ILE A 1 257 ? 5.219 0.515 -21.775 1.00 90.19 257 ILE A C 1
ATOM 1983 O O . ILE A 1 257 ? 4.838 0.799 -20.638 1.00 90.19 257 ILE A O 1
ATOM 1987 N N . LYS A 1 258 ? 4.378 0.110 -22.729 1.00 88.56 258 LYS A N 1
ATOM 1988 C CA . LYS A 1 258 ? 2.911 0.039 -22.651 1.00 88.56 258 LYS A CA 1
ATOM 1989 C C . LYS A 1 258 ? 2.407 -0.814 -21.485 1.00 88.56 258 LYS A C 1
ATOM 1991 O O . LYS A 1 258 ? 1.420 -0.430 -20.864 1.00 88.56 258 LYS A O 1
ATOM 1996 N N . GLU A 1 259 ? 3.095 -1.902 -21.137 1.00 86.62 259 GLU A N 1
ATOM 1997 C CA . GLU A 1 259 ? 2.757 -2.790 -20.010 1.00 86.62 259 GLU A CA 1
ATOM 1998 C C . GLU A 1 259 ? 2.725 -2.042 -18.671 1.00 86.62 259 GLU A C 1
ATOM 2000 O O . GLU A 1 259 ? 2.005 -2.438 -17.757 1.00 86.62 259 GLU A O 1
ATOM 2005 N N . PHE A 1 260 ? 3.465 -0.936 -18.567 1.00 84.06 260 PHE A N 1
ATOM 2006 C CA . PHE A 1 260 ? 3.594 -0.128 -17.356 1.00 84.06 260 PHE A CA 1
ATOM 2007 C C . PHE A 1 260 ? 3.091 1.311 -17.556 1.00 84.06 260 PHE A C 1
ATOM 2009 O O . PHE A 1 260 ? 3.394 2.198 -16.758 1.00 84.06 260 PHE A O 1
ATOM 2016 N N . ALA A 1 261 ? 2.304 1.570 -18.609 1.00 80.62 261 ALA A N 1
ATOM 2017 C CA . ALA A 1 261 ? 1.787 2.908 -18.917 1.00 80.62 261 ALA A CA 1
ATOM 2018 C C . ALA A 1 261 ? 0.824 3.449 -17.846 1.00 80.62 261 ALA A C 1
ATOM 2020 O O . ALA A 1 261 ? 0.708 4.662 -17.671 1.00 80.62 261 ALA A O 1
ATOM 2021 N N . LEU A 1 262 ? 0.139 2.553 -17.127 1.00 75.06 262 LEU A N 1
ATOM 2022 C CA . LEU A 1 262 ? -0.773 2.889 -16.028 1.00 75.06 262 LEU A CA 1
ATOM 2023 C C . LEU A 1 262 ? -0.068 3.010 -14.664 1.00 75.06 262 LEU A C 1
ATOM 2025 O O . LEU A 1 262 ? -0.728 3.333 -13.675 1.00 75.06 262 LEU A O 1
ATOM 2029 N N . GLY A 1 263 ? 1.243 2.763 -14.616 1.00 75.38 263 GLY A N 1
ATOM 2030 C CA . GLY A 1 263 ? 2.057 2.721 -13.403 1.00 75.38 263 GLY A CA 1
ATOM 2031 C C . GLY A 1 263 ? 2.645 1.334 -13.141 1.00 75.38 263 GLY A C 1
ATOM 2032 O O . GLY A 1 263 ? 2.289 0.350 -13.793 1.00 75.38 263 GLY A O 1
ATOM 2033 N N . LEU A 1 264 ? 3.557 1.257 -12.170 1.00 75.31 264 LEU A N 1
ATOM 2034 C CA . LEU A 1 264 ? 4.158 -0.007 -11.751 1.00 75.31 264 LEU A CA 1
ATOM 2035 C C . LEU A 1 264 ? 3.160 -0.805 -10.895 1.00 75.31 264 LEU A C 1
ATOM 2037 O O . LEU A 1 264 ? 2.711 -0.306 -9.852 1.00 75.31 264 LEU A O 1
ATOM 2041 N N . PRO A 1 265 ? 2.802 -2.036 -11.299 1.00 71.75 265 PRO A N 1
ATOM 2042 C CA . PRO A 1 265 ? 2.023 -2.912 -10.445 1.00 71.75 265 PRO A CA 1
ATOM 2043 C C . PRO A 1 265 ? 2.893 -3.346 -9.263 1.00 71.75 265 PRO A C 1
ATOM 2045 O O . PRO A 1 265 ? 3.973 -3.901 -9.436 1.00 71.75 265 PRO A O 1
ATOM 2048 N N . TYR A 1 266 ? 2.405 -3.105 -8.053 1.00 71.44 266 TYR A N 1
ATOM 2049 C CA . TYR A 1 266 ? 2.911 -3.753 -6.855 1.00 71.44 266 TYR A CA 1
ATOM 2050 C C . TYR A 1 266 ? 2.095 -5.018 -6.619 1.00 71.44 266 TYR A C 1
ATOM 2052 O O . TYR A 1 266 ? 0.884 -4.951 -6.391 1.00 71.44 266 TYR A O 1
ATOM 2060 N N . ALA A 1 267 ? 2.767 -6.160 -6.663 1.00 71.81 267 ALA A N 1
ATOM 2061 C CA . ALA A 1 267 ? 2.260 -7.422 -6.158 1.00 71.81 267 ALA A CA 1
ATOM 2062 C C . ALA A 1 267 ? 3.180 -7.822 -5.010 1.00 71.81 267 ALA A C 1
ATOM 2064 O O . ALA A 1 267 ? 4.360 -8.045 -5.229 1.00 71.81 267 ALA A O 1
ATOM 2065 N N . GLY A 1 268 ? 2.662 -7.836 -3.787 1.00 75.88 268 GLY A N 1
ATOM 2066 C CA . GLY A 1 268 ? 3.473 -8.161 -2.620 1.00 75.88 268 GLY A CA 1
ATOM 2067 C C . GLY A 1 268 ? 2.635 -8.304 -1.361 1.00 75.88 268 GLY A C 1
ATOM 2068 O O . GLY A 1 268 ? 1.415 -8.092 -1.363 1.00 75.88 268 GLY A O 1
ATOM 2069 N N . LEU A 1 269 ? 3.281 -8.704 -0.270 1.00 78.38 269 LEU A N 1
ATOM 2070 C CA . LEU A 1 269 ? 2.627 -8.809 1.029 1.00 78.38 269 LEU A CA 1
ATOM 2071 C C . LEU A 1 269 ? 2.436 -7.411 1.615 1.00 78.38 269 LEU A C 1
ATOM 2073 O O . LEU A 1 269 ? 3.409 -6.711 1.872 1.00 78.38 269 LEU A O 1
ATOM 2077 N N . GLN A 1 270 ? 1.187 -7.041 1.887 1.00 80.62 270 GLN A N 1
ATOM 2078 C CA . GLN A 1 270 ? 0.854 -5.804 2.581 1.00 80.62 270 GLN A CA 1
ATOM 2079 C C . GLN A 1 270 ? 0.246 -6.119 3.948 1.00 80.62 270 GLN A C 1
ATOM 2081 O O . GLN A 1 270 ? -0.718 -6.883 4.057 1.00 80.62 270 GLN A O 1
ATOM 2086 N N . THR A 1 271 ? 0.788 -5.490 4.987 1.00 82.94 271 THR A N 1
ATOM 2087 C CA . THR A 1 271 ? 0.202 -5.478 6.324 1.00 82.94 271 THR A CA 1
ATOM 2088 C C . THR A 1 271 ? -0.879 -4.412 6.403 1.00 82.94 271 THR A C 1
ATOM 2090 O O . THR A 1 271 ? -0.680 -3.243 6.064 1.00 82.94 271 THR A O 1
ATOM 2093 N N . HIS A 1 272 ? -2.051 -4.846 6.835 1.00 82.25 272 HIS A N 1
ATOM 2094 C CA . HIS A 1 272 ? -3.207 -4.023 7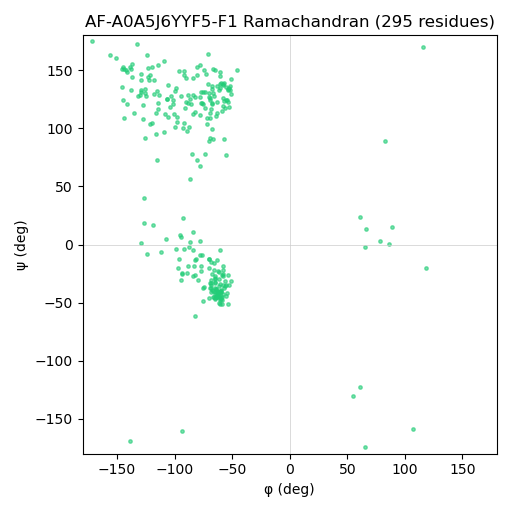.126 1.00 82.25 272 HIS A CA 1
ATOM 2095 C C . HIS A 1 272 ? -3.429 -3.989 8.629 1.00 82.25 272 HIS A C 1
ATOM 2097 O O . HIS A 1 272 ? -3.020 -4.902 9.344 1.00 82.25 272 HIS A O 1
ATOM 2103 N N . PHE A 1 273 ? -4.126 -2.959 9.092 1.00 83.00 273 PHE A N 1
ATOM 2104 C CA . PHE A 1 273 ? -4.567 -2.881 10.470 1.00 83.00 273 PHE A CA 1
ATOM 2105 C C . PHE A 1 273 ? -6.003 -2.375 10.558 1.00 83.00 273 PHE A C 1
ATOM 2107 O O . PHE A 1 273 ? -6.499 -1.690 9.659 1.00 83.00 273 PHE A O 1
ATOM 2114 N N . THR A 1 274 ? -6.681 -2.720 11.645 1.00 80.25 274 THR A N 1
ATOM 2115 C CA . THR A 1 274 ? -7.976 -2.148 11.991 1.00 80.25 274 THR A CA 1
ATOM 2116 C C . THR A 1 274 ? -8.193 -2.139 13.498 1.00 80.25 274 THR A C 1
ATOM 2118 O O . THR A 1 274 ? -7.551 -2.879 14.245 1.00 80.25 274 THR A O 1
ATOM 2121 N N . TRP A 1 275 ? -9.123 -1.292 13.920 1.00 78.88 275 TRP A N 1
ATOM 2122 C CA . TRP A 1 275 ? -9.660 -1.262 15.269 1.00 78.88 275 TRP A CA 1
ATOM 2123 C C . TRP A 1 275 ? -11.035 -1.913 15.233 1.00 78.88 275 TRP A C 1
ATOM 2125 O O . TRP A 1 275 ? -11.868 -1.525 14.415 1.00 78.88 275 TRP A O 1
ATOM 2135 N N . GLN A 1 276 ? -11.282 -2.885 16.104 1.00 78.62 276 GLN A N 1
ATOM 2136 C CA . GLN A 1 276 ? -12.581 -3.549 16.187 1.00 78.62 276 GLN A CA 1
ATOM 2137 C C . GLN A 1 276 ? -13.020 -3.741 17.633 1.00 78.62 276 GLN A C 1
ATOM 2139 O O . GLN A 1 276 ? -12.206 -4.007 18.510 1.00 78.62 276 GLN A O 1
ATOM 2144 N N . SER A 1 277 ? -14.320 -3.615 17.868 1.00 77.75 277 SER A N 1
ATOM 2145 C CA . SER A 1 277 ? -14.949 -3.882 19.158 1.00 77.75 277 SER A CA 1
ATOM 2146 C C . SER A 1 277 ? -15.619 -5.248 19.102 1.00 77.75 277 SER A C 1
ATOM 2148 O O . SER A 1 277 ? -16.502 -5.457 18.267 1.00 77.75 277 SER A O 1
ATOM 2150 N N . VAL A 1 278 ? -15.224 -6.167 19.980 1.00 75.00 278 VAL A N 1
ATOM 2151 C CA . VAL A 1 278 ? -15.777 -7.529 20.036 1.00 75.00 278 VAL A CA 1
ATOM 2152 C C . VAL A 1 278 ? -16.510 -7.724 21.368 1.00 75.00 278 VAL A C 1
ATOM 2154 O O . VAL A 1 278 ? -15.966 -7.335 22.407 1.00 75.00 278 VAL A O 1
ATOM 2157 N N . PRO A 1 279 ? -17.744 -8.264 21.368 1.00 71.25 279 PRO A N 1
ATOM 2158 C CA . PRO A 1 279 ? -18.451 -8.551 22.609 1.00 71.25 279 PRO A CA 1
ATOM 2159 C C . PRO A 1 279 ? -17.743 -9.657 23.394 1.00 71.25 279 PRO A C 1
ATOM 2161 O O . PRO A 1 279 ? -17.126 -10.547 22.808 1.00 71.25 279 PRO A O 1
ATOM 2164 N N . GLU A 1 280 ? -17.869 -9.631 24.719 1.00 66.81 280 GLU A N 1
ATOM 2165 C CA . GLU A 1 280 ? -17.388 -10.715 25.577 1.00 66.81 280 GLU A CA 1
ATOM 2166 C C . GLU A 1 280 ? -17.952 -12.077 25.123 1.00 66.81 280 GLU A C 1
ATOM 2168 O O . GLU A 1 280 ? -19.145 -12.208 24.835 1.00 66.81 280 GLU A O 1
ATOM 2173 N N . GLY A 1 281 ? -17.078 -13.084 25.023 1.00 63.56 281 GLY A N 1
ATOM 2174 C CA . GLY A 1 281 ? -17.439 -14.448 24.621 1.00 63.56 281 GLY A CA 1
ATOM 2175 C C . GLY A 1 281 ? -17.652 -14.672 23.118 1.00 63.56 281 GLY A C 1
ATOM 2176 O O . GLY A 1 281 ? -18.002 -15.785 22.731 1.00 63.56 281 GLY A O 1
ATOM 2177 N N . TYR A 1 282 ? -17.448 -13.662 22.266 1.00 70.69 282 TYR A N 1
ATOM 2178 C CA . TYR A 1 282 ? -17.493 -13.826 20.809 1.00 70.69 282 TYR A CA 1
ATOM 2179 C C . TYR A 1 282 ? -16.100 -14.037 20.225 1.00 70.69 282 TYR A C 1
ATOM 2181 O O . TYR A 1 282 ? -15.108 -13.502 20.720 1.00 70.69 282 TYR A O 1
ATOM 2189 N N . GLU A 1 283 ? -16.044 -14.789 19.127 1.00 72.31 283 GLU A N 1
ATOM 2190 C CA . GLU A 1 283 ? -14.815 -14.969 18.364 1.00 72.31 283 GLU A CA 1
ATOM 2191 C C . GLU A 1 283 ? -14.313 -13.625 17.833 1.00 72.31 283 GLU A C 1
ATOM 2193 O O . GLU A 1 283 ? -15.070 -12.816 17.286 1.00 72.31 283 GLU A O 1
ATOM 2198 N N . VAL A 1 284 ? -13.010 -13.395 17.982 1.00 73.75 284 VAL A N 1
ATOM 2199 C CA . VAL A 1 284 ? -12.357 -12.230 17.397 1.00 73.75 284 VAL A CA 1
ATOM 2200 C C . VAL A 1 284 ? -12.166 -12.500 15.901 1.00 73.75 284 VAL A C 1
ATOM 2202 O O . VAL A 1 284 ? -11.501 -13.473 15.539 1.00 73.75 284 VAL A O 1
ATOM 2205 N N . PRO A 1 285 ? -12.706 -11.658 15.001 1.00 72.56 285 PRO A N 1
ATOM 2206 C CA . PRO A 1 285 ? -12.562 -11.879 13.569 1.00 72.56 285 PRO A CA 1
ATOM 2207 C C . PRO A 1 285 ? -11.094 -12.007 13.151 1.00 72.56 285 PRO A C 1
ATOM 2209 O O . PRO A 1 285 ? -10.272 -11.169 13.524 1.00 72.56 285 PRO A O 1
ATOM 2212 N N . ARG A 1 286 ? -10.794 -13.004 12.303 1.00 70.38 286 ARG A N 1
ATOM 2213 C CA . ARG A 1 286 ? -9.463 -13.258 11.696 1.00 70.38 286 ARG A CA 1
ATOM 2214 C C . ARG A 1 286 ? -8.369 -13.665 12.682 1.00 70.38 286 ARG A C 1
ATOM 2216 O O . ARG A 1 286 ? -7.190 -13.669 12.327 1.00 70.38 286 ARG A O 1
ATOM 2223 N N . VAL A 1 287 ? -8.764 -14.006 13.897 1.00 69.56 287 VAL A N 1
ATOM 2224 C CA . VAL A 1 287 ? -7.880 -14.529 14.922 1.00 69.56 287 VAL A CA 1
ATOM 2225 C C . VAL A 1 287 ? -8.178 -16.013 15.057 1.00 69.56 287 VAL A C 1
ATOM 2227 O O . VAL A 1 287 ? -9.322 -16.414 15.245 1.00 69.56 287 VAL A O 1
ATOM 2230 N N . SER A 1 288 ? -7.144 -16.827 14.911 1.00 67.44 288 SER A N 1
ATOM 2231 C CA . SER A 1 288 ? -7.202 -18.279 15.035 1.00 67.44 288 SER A CA 1
ATOM 2232 C C . SER A 1 288 ? -5.944 -18.743 15.746 1.00 67.44 288 SER A C 1
ATOM 2234 O O . SER A 1 288 ? -4.900 -18.133 15.543 1.00 67.44 288 SER A O 1
ATOM 2236 N N . GLY A 1 289 ? -6.027 -19.826 16.509 1.00 66.44 289 GLY A N 1
ATOM 2237 C CA . GLY A 1 289 ? -4.886 -20.364 17.249 1.00 66.44 289 GLY A CA 1
ATOM 2238 C C . GLY A 1 289 ? -5.004 -20.102 18.742 1.00 66.44 289 GLY A C 1
ATOM 2239 O O . GLY A 1 289 ? -6.104 -19.893 19.258 1.00 66.44 289 GLY A O 1
ATOM 2240 N N . VAL A 1 290 ? -3.875 -20.151 19.436 1.00 66.31 290 VAL A N 1
ATOM 2241 C CA . VAL A 1 290 ? -3.804 -19.917 20.880 1.00 66.31 290 VAL A CA 1
ATOM 2242 C C . VAL A 1 290 ? -2.725 -18.879 21.188 1.00 66.31 290 VAL A C 1
ATOM 2244 O O . VAL A 1 290 ? -1.706 -18.819 20.490 1.00 66.31 290 VAL A O 1
ATOM 2247 N N . PRO A 1 291 ? -2.915 -18.039 22.221 1.00 63.22 291 PRO A N 1
ATOM 2248 C CA . PRO A 1 291 ? -1.837 -17.201 22.726 1.00 63.22 291 PRO A CA 1
ATOM 2249 C C . PRO A 1 291 ? -0.613 -18.067 23.044 1.00 63.22 291 PRO A C 1
ATOM 2251 O O . PRO A 1 291 ? -0.739 -19.115 23.674 1.00 63.22 291 PRO A O 1
ATOM 2254 N N . LEU A 1 292 ? 0.579 -17.626 22.632 1.00 63.62 292 LEU A N 1
ATOM 2255 C CA . LEU A 1 292 ? 1.827 -18.358 22.900 1.00 63.62 292 LEU A CA 1
ATOM 2256 C C . LEU A 1 292 ? 2.128 -18.487 24.397 1.00 63.62 292 LEU A C 1
ATOM 2258 O O . LEU A 1 292 ? 2.897 -19.352 24.812 1.00 63.62 292 LEU A O 1
ATOM 2262 N N . ILE A 1 293 ? 1.555 -17.589 25.193 1.00 63.50 293 ILE A N 1
ATOM 2263 C CA . ILE A 1 293 ? 1.676 -17.562 26.639 1.00 63.50 293 ILE A CA 1
ATOM 2264 C C . ILE A 1 293 ? 0.258 -17.504 27.185 1.00 63.50 293 ILE A C 1
ATOM 2266 O O . ILE A 1 293 ? -0.488 -16.569 26.889 1.00 63.50 293 ILE A O 1
ATOM 2270 N N . ASP A 1 294 ? -0.091 -18.509 27.979 1.00 54.72 294 ASP A N 1
ATOM 2271 C CA . ASP A 1 294 ? -1.280 -18.461 28.813 1.00 54.72 294 ASP A CA 1
ATOM 2272 C C . ASP A 1 294 ? -1.007 -17.418 29.900 1.00 54.72 294 ASP A C 1
ATOM 2274 O O . ASP A 1 294 ? -0.061 -17.568 30.678 1.00 54.72 294 ASP A O 1
ATOM 2278 N N . TYR A 1 295 ? -1.731 -16.298 29.887 1.00 51.06 295 TYR A N 1
ATOM 2279 C CA . TYR A 1 295 ? -1.579 -15.281 30.924 1.00 51.06 295 TYR A CA 1
ATOM 2280 C C . TYR A 1 295 ? -2.326 -15.794 32.157 1.00 51.06 295 TYR A C 1
ATOM 2282 O O . TYR A 1 295 ? -3.553 -15.876 32.104 1.00 51.06 295 TYR A O 1
ATOM 2290 N N . PRO A 1 296 ? -1.635 -16.154 33.256 1.00 38.62 296 PRO A N 1
ATOM 2291 C CA . PRO A 1 296 ? -2.323 -16.542 34.473 1.00 38.62 296 PRO A CA 1
ATOM 2292 C C . PRO A 1 296 ? -2.982 -15.284 35.045 1.00 38.62 296 PRO A C 1
ATOM 2294 O O . PRO A 1 296 ? -2.289 -14.368 35.496 1.00 38.62 296 PRO A O 1
ATOM 2297 N N . PHE A 1 297 ? -4.307 -15.220 34.959 1.00 38.09 297 PHE A N 1
ATOM 2298 C CA . PHE A 1 297 ? -5.123 -14.268 35.709 1.00 38.09 297 PHE A CA 1
ATOM 2299 C C . PHE A 1 297 ? -5.547 -14.902 37.032 1.00 38.09 297 PHE A C 1
ATOM 2301 O O . PHE A 1 297 ? -5.948 -16.089 37.010 1.00 38.09 297 PHE A O 1
#